Protein AF-F7X235-F1 (afdb_monomer)

Sequence (180 aa):
MDDERRERIDALLFRVHRTKLAFEARWQGRAEVLARRYQLHRFCAEYRKNHHRYQRIAAARKPARPVKDTDWREPMQHDELGLPLPNQYNAYLCMSECPELSGLVGYDLSTGRMMLKAPLPGDWRIDKPDFEMRAFCRDDLTALLVFVQAIGFPRMRRDTLFWAVRRAARFNELGPRHEG

Mean predicted aligned error: 11.2 Å

Nearest PDB structures (foldseek):
  7pds-assembly1_D  TM=8.631E-01  e=1.466E-06  Staphylococcus aureus
  7pds-assembly1_E  TM=8.589E-01  e=2.594E-06  Staphylococcus aureus
  7pds-assembly1_F  TM=8.595E-01  e=4.890E-06  Staphylococcus aureus
  7pds-assembly1_C  TM=8.651E-01  e=7.153E-06  Staphylococcus aureus
  7pds-assembly1_A  TM=8.672E-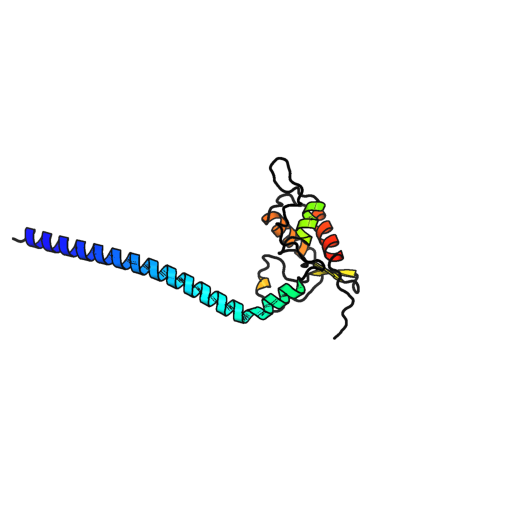01  e=1.852E-05  Staphylococcus aureus

Secondary structure (DSSP, 8-state):
-HHHHHHHHHHHHHHHHHHHHHHHHHHHHHHHHHHHHHHHHHHHHHHHHHHHHHHHHHHHT--SSPPPSS-TTTT--B-TTSPBP-SHHHHHHHHHH-TTTTTSEEEETTTTEEEE-SPPTT-GGGG-TT---EE--HHHHHHHHHHHHHTT-TT--HHHHHHHHHHHHHHSEE------

Solvent-accessible surface area (backbone atoms only — not comparable to full-atom values): 10077 Å² total; per-residue (Å²): 117,68,63,66,52,48,52,53,50,51,55,49,53,50,50,52,51,53,53,49,53,59,46,51,56,55,48,49,57,50,48,52,54,49,50,55,52,50,50,51,51,51,49,52,53,50,44,65,76,41,41,72,57,55,50,49,50,52,60,52,26,54,44,78,60,83,69,69,95,59,70,62,63,72,88,49,58,55,48,98,84,71,46,56,48,66,41,52,68,42,36,27,43,46,35,54,44,34,82,83,37,20,27,30,39,21,22,33,69,79,79,74,40,52,27,31,44,53,72,60,80,90,43,78,60,70,75,48,94,76,75,68,68,39,78,60,52,74,66,56,54,51,54,49,47,54,48,48,26,73,77,61,26,78,72,54,46,72,67,42,43,50,53,13,49,56,53,36,9,62,63,26,60,38,71,72,80,76,87,122

Foldseek 3Di:
DVVVVVVVVVVVVVVVVVVVVVVVVVVVVVVVVVVVVVVVVVVVVVCVVCVVLVVQQLVLQCAPDDQDPDDLCVPFDADPVRAGDLALVVLLSCQPRPSQRHSQWAQEPVVRFIKGRHDHPPPPCVPPSDDDIDGDDPVNLVSVVVVVCVVGNVPHDSVSNVSSRVVSNHSRYDYDPPPD

pLDDT: mean 85.46, std 13.02, range [36.81, 98.31]

Organism: Sinorhizobium meliloti (strain SM11) (NCBI:txid707241)

Structure (mmCIF, N/CA/C/O backbone):
data_AF-F7X235-F1
#
_entry.id   AF-F7X235-F1
#
loop_
_atom_site.group_PDB
_atom_site.id
_atom_site.type_symbol
_atom_site.label_atom_id
_atom_site.label_alt_id
_atom_site.label_comp_id
_atom_site.label_asym_id
_atom_site.label_entity_id
_atom_site.label_seq_id
_atom_site.pdbx_PDB_ins_code
_atom_site.Cartn_x
_atom_site.Cartn_y
_atom_site.Cartn_z
_atom_site.occupancy
_atom_site.B_iso_or_equiv
_atom_site.auth_seq_id
_atom_site.auth_comp_id
_atom_site.auth_asym_id
_atom_site.auth_atom_id
_atom_site.pdbx_PDB_model_num
ATOM 1 N N . MET A 1 1 ? 49.881 -11.314 -59.588 1.00 61.53 1 MET A N 1
ATOM 2 C CA . MET A 1 1 ? 48.546 -10.818 -59.999 1.00 61.53 1 MET A CA 1
ATOM 3 C C . MET A 1 1 ? 47.414 -11.409 -59.164 1.00 61.53 1 MET A C 1
ATOM 5 O O . MET A 1 1 ? 46.465 -10.682 -58.901 1.00 61.53 1 MET A O 1
ATOM 9 N N . ASP A 1 2 ? 47.492 -12.666 -58.713 1.00 82.00 2 ASP A N 1
ATOM 10 C CA . ASP A 1 2 ? 46.418 -13.255 -57.893 1.00 82.00 2 ASP A CA 1
ATOM 11 C C . ASP A 1 2 ? 46.345 -12.705 -56.458 1.00 82.00 2 ASP A C 1
ATOM 13 O O . ASP A 1 2 ? 45.243 -12.558 -55.929 1.00 82.00 2 ASP A O 1
ATOM 17 N N . ASP A 1 3 ? 47.474 -12.314 -55.860 1.00 89.88 3 ASP A N 1
ATOM 18 C CA . ASP A 1 3 ? 47.497 -11.793 -54.483 1.00 89.88 3 ASP A CA 1
ATOM 19 C C . ASP A 1 3 ? 46.891 -10.386 -54.369 1.00 89.88 3 ASP A C 1
ATOM 21 O O . ASP A 1 3 ? 45.999 -10.177 -53.553 1.00 89.88 3 ASP A O 1
ATOM 25 N N . GLU A 1 4 ? 47.230 -9.454 -55.269 1.00 91.88 4 GLU A N 1
ATOM 26 C CA . GLU A 1 4 ? 46.583 -8.127 -55.316 1.00 91.88 4 GLU A CA 1
ATOM 27 C C . GLU A 1 4 ? 45.065 -8.224 -55.532 1.00 91.88 4 GLU A C 1
ATOM 29 O O . GLU A 1 4 ? 44.289 -7.406 -55.031 1.00 91.88 4 GLU A O 1
ATOM 34 N N . ARG A 1 5 ? 44.615 -9.219 -56.306 1.00 91.94 5 ARG A N 1
ATOM 35 C CA . ARG A 1 5 ? 43.187 -9.449 -56.532 1.00 91.94 5 ARG A CA 1
ATOM 36 C C . ARG A 1 5 ? 42.506 -9.951 -55.260 1.00 91.94 5 ARG A C 1
ATOM 38 O O . ARG A 1 5 ? 41.406 -9.486 -54.965 1.00 91.94 5 ARG A O 1
ATOM 45 N N . ARG A 1 6 ? 43.142 -10.860 -54.514 1.00 92.62 6 ARG A N 1
ATOM 46 C CA . ARG A 1 6 ? 42.644 -11.343 -53.215 1.00 92.62 6 ARG A CA 1
ATOM 47 C C . ARG A 1 6 ? 42.585 -10.218 -52.189 1.00 92.62 6 ARG A C 1
ATOM 49 O O . ARG A 1 6 ? 41.522 -9.996 -51.624 1.00 92.62 6 ARG A O 1
ATOM 56 N N . GLU A 1 7 ? 43.644 -9.424 -52.059 1.00 93.19 7 GLU A N 1
ATOM 57 C CA . GLU A 1 7 ? 43.678 -8.276 -51.143 1.00 93.19 7 GLU A CA 1
ATOM 58 C C . GLU A 1 7 ? 42.575 -7.253 -51.443 1.00 93.19 7 GLU A C 1
ATOM 60 O O . GLU A 1 7 ? 41.910 -6.750 -50.535 1.00 93.19 7 GLU A O 1
ATOM 65 N N . ARG A 1 8 ? 42.314 -6.970 -52.727 1.00 93.62 8 ARG A N 1
ATOM 66 C CA . ARG A 1 8 ? 41.209 -6.085 -53.132 1.00 93.62 8 ARG A CA 1
ATOM 67 C C . ARG A 1 8 ? 39.842 -6.662 -52.776 1.00 93.62 8 ARG A C 1
ATOM 69 O O . ARG A 1 8 ? 38.963 -5.907 -52.358 1.00 93.62 8 ARG A O 1
ATOM 76 N N . ILE A 1 9 ? 39.650 -7.970 -52.948 1.00 92.88 9 ILE A N 1
ATOM 77 C CA . ILE A 1 9 ? 38.405 -8.657 -52.582 1.00 92.88 9 ILE A CA 1
ATOM 78 C C . ILE A 1 9 ? 38.211 -8.615 -51.064 1.00 92.88 9 ILE A C 1
ATOM 80 O O . ILE A 1 9 ? 37.138 -8.222 -50.608 1.00 92.88 9 ILE A O 1
ATOM 84 N N . ASP A 1 10 ? 39.245 -8.914 -50.283 1.00 93.81 10 ASP A N 1
ATOM 85 C CA . ASP A 1 10 ? 39.179 -8.903 -48.821 1.00 93.81 10 ASP A CA 1
ATOM 86 C C . ASP A 1 10 ? 38.917 -7.494 -48.275 1.00 93.81 10 ASP A C 1
ATOM 88 O O . ASP A 1 10 ? 38.065 -7.307 -47.403 1.00 93.81 10 ASP A O 1
ATOM 92 N N . ALA A 1 11 ? 39.551 -6.468 -48.851 1.00 94.44 11 ALA A N 1
ATOM 93 C CA . ALA A 1 11 ? 39.291 -5.074 -48.502 1.00 94.44 11 ALA A CA 1
ATOM 94 C C . ALA A 1 11 ? 37.840 -4.651 -48.811 1.00 94.44 11 ALA A C 1
ATOM 96 O O . ALA A 1 11 ? 37.218 -3.921 -48.029 1.00 94.44 11 ALA A O 1
ATOM 97 N N . LEU A 1 12 ? 37.277 -5.119 -49.931 1.00 94.56 12 LEU A N 1
ATOM 98 C CA . LEU A 1 12 ? 35.875 -4.888 -50.287 1.00 94.56 12 LEU A CA 1
ATOM 99 C C . LEU A 1 12 ? 34.926 -5.598 -49.319 1.00 94.56 12 LEU A C 1
ATOM 101 O O . LEU A 1 12 ? 33.995 -4.965 -48.817 1.00 94.56 12 LEU A O 1
ATOM 105 N N . LEU A 1 13 ? 35.176 -6.872 -49.013 1.00 93.44 13 LEU A N 1
ATOM 106 C CA . LEU A 1 13 ? 34.375 -7.646 -48.063 1.00 93.44 13 LEU A CA 1
ATOM 107 C C . LEU A 1 13 ? 34.413 -7.024 -46.666 1.00 93.44 13 LEU A C 1
ATOM 109 O O . LEU A 1 13 ? 33.367 -6.867 -46.035 1.00 93.44 13 LEU A O 1
ATOM 113 N N . PHE A 1 14 ? 35.585 -6.578 -46.212 1.00 95.00 14 PHE A N 1
ATOM 114 C CA . PHE A 1 14 ? 35.735 -5.879 -44.940 1.00 95.00 14 PHE A CA 1
ATOM 115 C C . PHE A 1 14 ? 34.951 -4.561 -44.913 1.00 95.00 14 PHE A C 1
ATOM 117 O O . PHE A 1 14 ? 34.245 -4.269 -43.943 1.00 95.00 14 PHE A O 1
ATOM 124 N N . ARG A 1 15 ? 35.006 -3.771 -45.996 1.00 94.38 15 ARG A N 1
ATOM 125 C CA . ARG A 1 15 ? 34.224 -2.532 -46.116 1.00 94.38 15 ARG A CA 1
ATOM 126 C C . ARG A 1 15 ? 32.722 -2.818 -46.069 1.00 94.38 15 ARG A C 1
ATOM 128 O O . ARG A 1 15 ? 32.020 -2.163 -45.302 1.00 94.38 15 ARG A O 1
ATOM 135 N N . VAL A 1 16 ? 32.241 -3.806 -46.827 1.00 93.75 16 VAL A N 1
ATOM 136 C CA . VAL A 1 16 ? 30.828 -4.224 -46.827 1.00 93.75 16 VAL A CA 1
ATOM 137 C C . VAL A 1 16 ? 30.397 -4.678 -45.433 1.00 93.75 16 VAL A C 1
ATOM 139 O O . VAL A 1 16 ? 29.354 -4.243 -44.943 1.00 93.75 16 VAL A O 1
ATOM 142 N N . HIS A 1 17 ? 31.214 -5.491 -44.762 1.00 91.44 17 HIS A N 1
ATOM 143 C CA . HIS A 1 17 ? 30.939 -5.961 -43.408 1.00 91.44 17 HIS A CA 1
ATOM 144 C C . HIS A 1 17 ? 30.824 -4.797 -42.415 1.00 91.44 17 HIS A C 1
ATOM 146 O O . HIS A 1 17 ? 29.845 -4.704 -41.673 1.00 91.44 17 HIS A O 1
ATOM 152 N N . ARG A 1 18 ? 31.756 -3.837 -42.462 1.00 94.75 18 ARG A N 1
ATOM 153 C CA . ARG A 1 18 ? 31.715 -2.636 -41.617 1.00 94.75 18 ARG A CA 1
ATOM 154 C C . ARG A 1 18 ? 30.468 -1.786 -41.878 1.00 94.75 18 ARG A C 1
ATOM 156 O O . ARG A 1 18 ? 29.852 -1.294 -40.932 1.00 94.75 18 ARG A O 1
ATOM 163 N N . THR A 1 19 ? 30.071 -1.613 -43.140 1.00 91.94 19 THR A N 1
ATOM 164 C CA . THR A 1 19 ? 28.851 -0.870 -43.494 1.00 91.94 19 THR A CA 1
ATOM 165 C C . THR A 1 19 ? 27.592 -1.587 -43.010 1.00 91.94 19 THR A C 1
ATOM 167 O O . THR A 1 19 ? 26.685 -0.928 -42.497 1.00 91.94 19 THR A O 1
ATOM 170 N N . LYS A 1 20 ? 27.552 -2.922 -43.108 1.00 92.62 20 LYS A N 1
ATOM 171 C CA . LYS A 1 20 ? 26.461 -3.746 -42.576 1.00 92.62 20 LYS A CA 1
ATOM 172 C C . LYS A 1 20 ? 26.323 -3.574 -41.061 1.00 92.62 20 LYS A C 1
ATOM 174 O O . LYS A 1 20 ? 25.238 -3.226 -40.607 1.00 92.62 20 LYS A O 1
ATOM 179 N N . LEU A 1 21 ? 27.411 -3.708 -40.299 1.00 91.50 21 LEU A N 1
ATOM 180 C CA . LEU A 1 21 ? 27.386 -3.528 -38.840 1.00 91.50 21 LEU A CA 1
ATOM 181 C C . LEU A 1 21 ? 26.894 -2.128 -38.437 1.00 91.50 21 LEU A C 1
ATOM 183 O O . LEU A 1 21 ? 26.054 -1.983 -37.551 1.00 91.50 21 LEU A O 1
ATOM 187 N N . ALA A 1 22 ? 27.359 -1.083 -39.129 1.00 89.62 22 ALA A N 1
ATOM 188 C CA . ALA A 1 22 ? 26.912 0.287 -38.876 1.00 89.62 22 ALA A CA 1
ATOM 189 C C . ALA A 1 22 ? 25.431 0.520 -39.236 1.00 89.62 22 ALA A C 1
ATOM 191 O O . ALA A 1 22 ? 24.773 1.402 -38.676 1.00 89.62 22 ALA A O 1
ATOM 192 N N . PHE A 1 23 ? 24.887 -0.222 -40.202 1.00 89.50 23 PHE A N 1
ATOM 193 C CA . PHE A 1 23 ? 23.459 -0.208 -40.505 1.00 89.50 23 PHE A CA 1
ATOM 194 C C . PHE A 1 23 ? 22.651 -0.937 -39.425 1.00 89.50 23 PHE A C 1
ATOM 196 O O . PHE A 1 23 ? 21.687 -0.366 -38.920 1.00 89.50 23 PHE A O 1
ATOM 203 N N . GLU A 1 24 ? 23.071 -2.140 -39.029 1.00 85.31 24 GLU A N 1
ATOM 204 C CA . GLU A 1 24 ? 22.401 -2.948 -38.004 1.00 85.31 24 GLU A CA 1
ATOM 205 C C . GLU A 1 24 ? 22.328 -2.216 -36.659 1.00 85.31 24 GLU A C 1
ATOM 207 O O . GLU A 1 24 ? 21.248 -2.133 -36.080 1.00 85.31 24 GLU A O 1
ATOM 212 N N . ALA A 1 25 ? 23.415 -1.574 -36.221 1.00 86.44 25 ALA A N 1
ATOM 213 C CA . ALA A 1 25 ? 23.424 -0.772 -34.996 1.00 86.44 25 ALA A CA 1
ATOM 214 C C . ALA A 1 25 ? 22.431 0.409 -35.050 1.00 86.44 25 ALA A C 1
ATOM 216 O O . ALA A 1 25 ? 21.681 0.655 -34.103 1.00 86.44 25 ALA A O 1
ATOM 217 N N . ARG A 1 26 ? 22.365 1.129 -36.182 1.00 86.06 26 ARG A N 1
ATOM 218 C CA . ARG A 1 26 ? 21.390 2.222 -36.373 1.00 86.06 26 ARG A CA 1
ATOM 219 C C . ARG A 1 26 ? 19.952 1.710 -36.410 1.00 86.06 26 ARG A C 1
ATOM 221 O O . ARG A 1 26 ? 19.050 2.383 -35.912 1.00 86.06 26 ARG A O 1
ATOM 228 N N . TRP A 1 27 ? 19.732 0.549 -37.022 1.00 82.25 27 TRP A N 1
ATOM 229 C CA . TRP A 1 27 ? 18.424 -0.090 -37.085 1.00 82.25 27 TRP A CA 1
ATOM 230 C C . TRP A 1 27 ? 17.956 -0.556 -35.704 1.00 82.25 27 TRP A C 1
ATOM 232 O O . TRP A 1 27 ? 16.833 -0.241 -35.323 1.00 82.25 27 TRP A O 1
ATOM 242 N N . GLN A 1 28 ? 18.819 -1.217 -34.927 1.00 79.19 28 GLN A N 1
ATOM 243 C CA . GLN A 1 28 ? 18.520 -1.648 -33.558 1.00 79.19 28 GLN A CA 1
ATOM 244 C C . GLN A 1 28 ? 18.155 -0.463 -32.656 1.00 79.19 28 GLN A C 1
ATOM 246 O O . GLN A 1 28 ? 17.098 -0.490 -32.031 1.00 79.19 28 GLN A O 1
ATOM 251 N N . GLY A 1 29 ? 18.927 0.630 -32.688 1.00 78.94 29 GLY A N 1
ATOM 252 C CA . GLY A 1 29 ? 18.588 1.836 -31.921 1.00 78.94 29 GLY A CA 1
ATOM 253 C C . GLY A 1 29 ? 17.228 2.439 -32.308 1.00 78.94 29 GLY A C 1
ATOM 254 O O . GLY A 1 29 ? 16.465 2.884 -31.451 1.00 78.94 29 GLY A O 1
ATOM 255 N N . ARG A 1 30 ? 16.856 2.407 -33.597 1.00 74.62 30 ARG A N 1
ATOM 256 C CA . ARG A 1 30 ? 15.509 2.816 -34.041 1.00 74.62 30 ARG A CA 1
ATOM 257 C C . ARG A 1 30 ? 14.426 1.841 -33.589 1.00 74.62 30 ARG A C 1
ATOM 259 O O . ARG A 1 30 ? 13.349 2.288 -33.200 1.00 74.62 30 ARG A O 1
ATOM 266 N N . ALA A 1 31 ? 14.692 0.539 -33.641 1.00 70.38 31 ALA A N 1
ATOM 267 C CA . ALA A 1 31 ? 13.761 -0.493 -33.207 1.00 70.38 31 ALA A CA 1
ATOM 268 C C . ALA A 1 31 ? 13.446 -0.372 -31.709 1.00 70.38 31 ALA A C 1
ATOM 270 O O . ALA A 1 31 ? 12.281 -0.464 -31.338 1.00 70.38 31 ALA A O 1
ATOM 271 N N . GLU A 1 32 ? 14.433 -0.070 -30.863 1.00 74.25 32 GLU A N 1
ATOM 272 C CA . GLU A 1 32 ? 14.232 0.185 -29.429 1.00 74.25 32 GLU A CA 1
ATOM 273 C C . GLU A 1 32 ? 13.356 1.417 -29.171 1.00 74.25 32 GLU A C 1
ATOM 275 O O . GLU A 1 32 ? 12.403 1.361 -28.389 1.00 74.25 32 GLU A O 1
ATOM 280 N N . VAL A 1 33 ? 13.625 2.524 -29.872 1.00 76.75 33 VAL A N 1
ATOM 281 C CA . VAL A 1 33 ? 12.808 3.746 -29.779 1.00 76.75 33 VAL A CA 1
ATOM 282 C C . VAL A 1 33 ? 11.368 3.473 -30.213 1.00 76.75 33 VAL A C 1
ATOM 284 O O . VAL A 1 33 ? 10.422 3.896 -29.541 1.00 76.75 33 VAL A O 1
ATOM 287 N N . LEU A 1 34 ? 11.184 2.744 -31.318 1.00 71.94 34 LEU A N 1
ATOM 288 C CA . LEU A 1 34 ? 9.862 2.363 -31.808 1.00 71.94 34 LEU A CA 1
ATOM 289 C C . LEU A 1 34 ? 9.156 1.412 -30.843 1.00 71.94 34 LEU A C 1
ATOM 291 O O . LEU A 1 34 ? 7.988 1.645 -30.546 1.00 71.94 34 LEU A O 1
ATOM 295 N N . ALA A 1 35 ? 9.847 0.411 -30.295 1.00 71.31 35 ALA A N 1
ATOM 296 C CA . ALA A 1 35 ? 9.301 -0.510 -29.304 1.00 71.31 35 ALA A CA 1
ATOM 297 C C . ALA A 1 35 ? 8.827 0.238 -28.051 1.00 71.31 35 ALA A C 1
ATOM 299 O O . ALA A 1 35 ? 7.695 0.038 -27.609 1.00 71.31 35 ALA A O 1
ATOM 300 N N . ARG A 1 36 ? 9.630 1.177 -27.534 1.00 69.94 36 ARG A N 1
ATOM 301 C CA . ARG A 1 36 ? 9.260 2.023 -26.389 1.00 69.94 36 ARG A CA 1
ATOM 302 C C . ARG A 1 36 ? 8.051 2.908 -26.696 1.00 69.94 36 ARG A C 1
ATOM 304 O O . ARG A 1 36 ? 7.143 3.028 -25.875 1.00 69.94 36 ARG A O 1
ATOM 311 N N . ARG A 1 37 ? 7.989 3.496 -27.896 1.00 72.94 37 ARG A N 1
ATOM 312 C CA . ARG A 1 37 ? 6.838 4.301 -28.339 1.00 72.94 37 ARG A CA 1
ATOM 313 C C . ARG A 1 37 ? 5.573 3.453 -28.495 1.00 72.94 37 ARG A C 1
ATOM 315 O O . ARG A 1 37 ? 4.493 3.901 -28.119 1.00 72.94 37 ARG A O 1
ATOM 322 N N . TYR A 1 38 ? 5.706 2.229 -29.004 1.00 74.75 38 TYR A N 1
ATOM 323 C CA . TYR A 1 38 ? 4.600 1.284 -29.155 1.00 74.75 38 TYR A CA 1
ATOM 324 C C . TYR A 1 38 ? 4.082 0.789 -27.800 1.00 74.75 38 TYR A C 1
ATOM 326 O O . TYR A 1 38 ? 2.872 0.695 -27.607 1.00 74.75 38 TYR A O 1
ATOM 334 N N . GLN A 1 39 ? 4.978 0.542 -26.837 1.00 70.31 39 GLN A N 1
ATOM 335 C CA . GLN A 1 39 ? 4.615 0.247 -25.448 1.00 70.31 39 GLN A CA 1
ATOM 336 C C . GLN A 1 39 ? 3.807 1.392 -24.835 1.00 70.31 39 GLN A C 1
ATOM 338 O O . GLN A 1 39 ? 2.743 1.148 -24.271 1.00 70.31 39 GLN A O 1
ATOM 343 N N . LEU A 1 40 ? 4.255 2.640 -25.010 1.00 65.69 40 LEU A N 1
ATOM 344 C CA . LEU A 1 40 ? 3.547 3.812 -24.492 1.00 65.69 40 LEU A CA 1
ATOM 345 C C . LEU A 1 40 ? 2.169 3.976 -25.147 1.00 65.69 40 LEU A C 1
ATOM 347 O O . LEU A 1 40 ? 1.184 4.226 -24.461 1.00 65.69 40 LEU A O 1
ATOM 351 N N . HIS A 1 41 ? 2.074 3.769 -26.464 1.00 71.94 41 HIS A N 1
ATOM 352 C CA . HIS A 1 41 ? 0.800 3.796 -27.182 1.00 71.94 41 HIS A CA 1
ATOM 353 C C . HIS A 1 41 ? -0.164 2.710 -26.684 1.00 71.94 41 HIS A C 1
ATOM 355 O O . HIS A 1 41 ? -1.338 2.992 -26.443 1.00 71.94 41 HIS A O 1
ATOM 361 N N . ARG A 1 42 ? 0.328 1.479 -26.488 1.00 69.94 42 ARG A N 1
ATOM 362 C CA . ARG A 1 42 ? -0.458 0.366 -25.941 1.00 69.94 42 ARG A CA 1
ATOM 363 C C . ARG A 1 42 ? -0.941 0.678 -24.525 1.00 69.94 42 ARG A C 1
ATOM 365 O O . ARG A 1 42 ? -2.128 0.519 -24.259 1.00 69.94 42 ARG A O 1
ATOM 372 N N . PHE A 1 43 ? -0.063 1.207 -23.674 1.00 67.62 43 PHE A N 1
ATOM 373 C CA . PHE A 1 43 ? -0.412 1.656 -22.328 1.00 67.62 43 PHE A CA 1
ATOM 374 C C . PHE A 1 43 ? -1.472 2.764 -22.352 1.00 67.62 43 PHE A C 1
ATOM 376 O O . PHE A 1 43 ? -2.464 2.674 -21.641 1.00 67.62 43 PHE A O 1
ATOM 383 N N . CYS A 1 44 ? -1.334 3.782 -23.209 1.00 68.19 44 CYS A N 1
ATOM 384 C CA . CYS A 1 44 ? -2.338 4.840 -23.341 1.00 68.19 44 CYS A CA 1
ATOM 385 C C . CYS A 1 44 ? -3.687 4.311 -23.844 1.00 68.19 44 CYS A C 1
ATOM 387 O O . CYS A 1 44 ? -4.730 4.764 -23.375 1.00 68.19 44 CYS A O 1
ATOM 389 N N . ALA A 1 45 ? -3.691 3.373 -24.795 1.00 73.88 45 ALA A N 1
ATOM 390 C CA . ALA A 1 45 ? -4.916 2.753 -25.293 1.00 73.88 45 ALA A CA 1
ATOM 391 C C . ALA A 1 45 ? -5.617 1.941 -24.193 1.00 73.88 45 ALA A C 1
ATOM 393 O O . ALA A 1 45 ? -6.828 2.060 -24.007 1.00 73.88 45 ALA A O 1
ATOM 394 N N . GLU A 1 46 ? -4.850 1.173 -23.423 1.00 72.31 46 GLU A N 1
ATOM 395 C CA . GLU A 1 46 ? -5.343 0.411 -22.279 1.00 72.31 46 GLU A CA 1
ATOM 396 C C . GLU A 1 46 ? -5.844 1.325 -21.155 1.00 72.31 46 GLU A C 1
ATOM 398 O O . GLU A 1 46 ? -6.945 1.125 -20.642 1.00 72.31 46 GLU A O 1
ATOM 403 N N . TYR A 1 47 ? -5.110 2.396 -20.849 1.00 70.56 47 TYR A N 1
ATOM 404 C CA . TYR A 1 47 ? -5.527 3.411 -19.889 1.00 70.56 47 TYR A CA 1
ATOM 405 C C . TYR A 1 47 ? -6.826 4.086 -20.319 1.00 70.56 47 TYR A C 1
ATOM 407 O O . TYR A 1 47 ? -7.728 4.205 -19.506 1.00 70.56 47 TYR A O 1
ATOM 415 N N . ARG A 1 48 ? -6.984 4.479 -21.591 1.00 73.50 48 ARG A N 1
ATOM 416 C CA . ARG A 1 48 ? -8.248 5.052 -22.092 1.00 73.50 48 ARG A CA 1
ATOM 417 C C . ARG A 1 48 ? -9.407 4.067 -21.970 1.00 73.50 48 ARG A C 1
ATOM 419 O O . ARG A 1 48 ? -10.486 4.463 -21.544 1.00 73.50 48 ARG A O 1
ATOM 426 N N . LYS A 1 49 ? -9.177 2.790 -22.291 1.00 74.50 49 LYS A N 1
ATOM 427 C CA . LYS A 1 49 ? -10.186 1.729 -22.157 1.00 74.50 49 LYS A CA 1
ATOM 428 C C . LYS A 1 49 ? -10.610 1.526 -20.698 1.00 74.50 49 LYS A C 1
ATOM 430 O O . LYS A 1 49 ? -11.786 1.312 -20.425 1.00 74.50 49 LYS A O 1
ATOM 435 N N . ASN A 1 50 ? -9.662 1.637 -19.770 1.00 72.19 50 ASN A N 1
ATOM 436 C CA . ASN A 1 50 ? -9.854 1.368 -18.345 1.00 72.19 50 ASN A CA 1
ATOM 437 C C . ASN A 1 50 ? -9.937 2.646 -17.486 1.00 72.19 50 ASN A C 1
ATOM 439 O O . ASN A 1 50 ? -9.958 2.573 -16.261 1.00 72.19 50 ASN A O 1
ATOM 443 N N . HIS A 1 51 ? -10.008 3.830 -18.091 1.00 72.50 51 HIS A N 1
ATOM 444 C CA . HIS A 1 51 ? -9.879 5.109 -17.388 1.00 72.50 51 HIS A CA 1
ATOM 445 C C . HIS A 1 51 ? -10.967 5.283 -16.320 1.00 72.50 51 HIS A C 1
ATOM 447 O O . HIS A 1 51 ? -10.672 5.594 -15.166 1.00 72.50 51 HIS A O 1
ATOM 453 N N . HIS A 1 52 ? -12.223 4.992 -16.672 1.00 68.56 52 HIS A N 1
ATOM 454 C CA . HIS A 1 52 ? -13.346 5.065 -15.733 1.00 68.56 52 HIS A CA 1
ATOM 455 C C . HIS A 1 52 ? -13.188 4.097 -14.555 1.00 68.56 52 HIS A C 1
ATOM 457 O O . HIS A 1 52 ? -13.656 4.369 -13.451 1.00 68.56 52 HIS A O 1
ATOM 463 N N . ARG A 1 53 ? -12.484 2.980 -14.760 1.00 69.06 53 ARG A N 1
ATOM 464 C CA . ARG A 1 53 ? -12.188 2.006 -13.710 1.00 69.06 53 ARG A CA 1
ATOM 465 C C . ARG A 1 53 ? -11.178 2.560 -12.710 1.00 69.06 53 ARG A C 1
ATOM 467 O O . ARG A 1 53 ? -11.427 2.495 -11.508 1.00 69.06 53 ARG A O 1
ATOM 474 N N . TYR A 1 54 ? -10.087 3.155 -13.192 1.00 68.00 54 TYR A N 1
ATOM 475 C CA . TYR A 1 54 ? -9.118 3.823 -12.319 1.00 68.00 54 TYR A CA 1
ATOM 476 C C . TYR A 1 54 ? -9.770 4.970 -11.541 1.00 68.00 54 TYR A C 1
ATOM 478 O O . TYR A 1 54 ? -9.543 5.093 -10.340 1.00 68.00 54 TYR A O 1
ATOM 486 N N . GLN A 1 55 ? -10.656 5.736 -12.185 1.00 70.69 55 GLN A N 1
ATOM 487 C CA . GLN A 1 55 ? -11.432 6.781 -11.516 1.00 70.69 55 GLN A CA 1
ATOM 488 C C . GLN A 1 55 ? -12.355 6.233 -10.422 1.00 70.69 55 GLN A C 1
ATOM 490 O O . GLN A 1 55 ? -12.397 6.806 -9.338 1.00 70.69 55 GLN A O 1
ATOM 495 N N . ARG A 1 56 ? -13.060 5.116 -10.655 1.00 69.88 56 ARG A N 1
ATOM 496 C CA . ARG A 1 56 ? -13.907 4.476 -9.630 1.00 69.88 56 ARG A CA 1
ATOM 497 C C . ARG A 1 56 ? -13.099 4.013 -8.423 1.00 69.88 56 ARG A C 1
ATOM 499 O O . ARG A 1 56 ? -13.516 4.254 -7.294 1.00 69.88 56 ARG A O 1
ATOM 506 N N . ILE A 1 57 ? -11.945 3.384 -8.648 1.00 69.19 57 ILE A N 1
ATOM 507 C CA . ILE A 1 57 ? -11.056 2.951 -7.561 1.00 69.19 57 ILE A CA 1
ATOM 508 C C . ILE A 1 57 ? -10.532 4.171 -6.798 1.00 69.19 57 ILE A C 1
ATOM 510 O O . ILE A 1 57 ? -10.593 4.193 -5.572 1.00 69.19 57 ILE A O 1
ATOM 514 N N . ALA A 1 58 ? -10.077 5.211 -7.500 1.00 70.19 58 ALA A N 1
ATOM 515 C CA . ALA A 1 58 ? -9.611 6.446 -6.875 1.00 70.19 58 ALA A CA 1
ATOM 516 C C . ALA A 1 58 ? -10.721 7.138 -6.061 1.00 70.19 58 ALA A C 1
ATOM 518 O O . ALA A 1 58 ? -10.483 7.569 -4.935 1.00 70.19 58 ALA A O 1
ATOM 519 N N . ALA A 1 59 ? -11.949 7.180 -6.585 1.00 69.38 59 ALA A N 1
ATOM 520 C CA . ALA A 1 59 ? -13.111 7.724 -5.891 1.00 69.38 59 ALA A CA 1
ATOM 521 C C . ALA A 1 59 ? -13.475 6.906 -4.642 1.00 69.38 59 ALA A C 1
ATOM 523 O O . ALA A 1 59 ? -13.700 7.483 -3.581 1.00 69.38 59 ALA A O 1
ATOM 524 N N . ALA A 1 60 ? -13.468 5.571 -4.731 1.00 71.00 60 ALA A N 1
ATOM 525 C CA . ALA A 1 60 ? -13.720 4.696 -3.586 1.00 71.00 60 ALA A CA 1
ATOM 526 C C . ALA A 1 60 ? -12.658 4.873 -2.491 1.00 71.00 60 ALA A C 1
ATOM 528 O O . ALA A 1 60 ? -12.971 4.866 -1.301 1.00 71.00 60 ALA A O 1
ATOM 529 N N . ARG A 1 61 ? -11.402 5.081 -2.889 1.00 72.56 61 ARG A N 1
ATOM 530 C CA . ARG A 1 61 ? -10.267 5.296 -1.986 1.00 72.56 61 ARG A CA 1
ATOM 531 C C . ARG A 1 61 ? -10.163 6.711 -1.447 1.00 72.56 61 ARG A C 1
ATOM 533 O O . ARG A 1 61 ? -9.273 6.947 -0.641 1.00 72.56 61 ARG A O 1
ATOM 540 N N . LYS A 1 62 ? -11.031 7.640 -1.855 1.00 75.75 62 LYS A N 1
ATOM 541 C CA . LYS A 1 62 ? -10.928 9.031 -1.420 1.00 75.75 62 LYS A CA 1
ATOM 542 C C .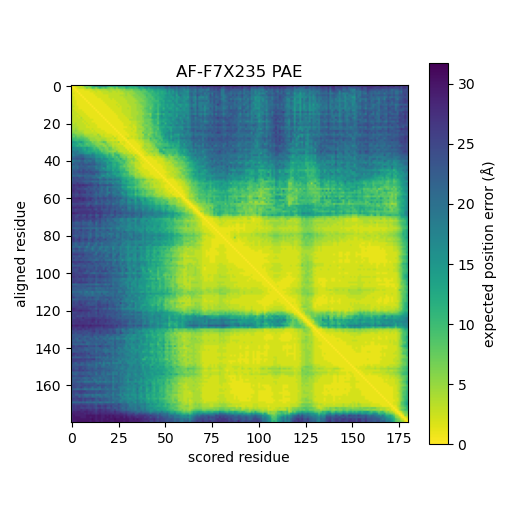 LYS A 1 62 ? -10.971 9.082 0.117 1.00 75.75 62 LYS A C 1
ATOM 544 O O . LYS A 1 62 ? -11.970 8.645 0.703 1.00 75.75 62 LYS A O 1
ATOM 549 N N . PRO A 1 63 ? -9.888 9.526 0.773 1.00 75.25 63 PRO A N 1
ATOM 550 C CA . PRO A 1 63 ? -9.872 9.648 2.221 1.00 75.25 63 PRO A CA 1
ATOM 551 C C . PRO A 1 63 ? -10.833 10.749 2.664 1.00 75.25 63 PRO A C 1
ATOM 553 O O . PRO A 1 63 ? -11.120 11.682 1.910 1.00 75.25 63 PRO A O 1
ATOM 556 N N . ALA A 1 64 ? -11.331 10.648 3.899 1.00 75.31 64 ALA A N 1
ATOM 557 C CA . ALA A 1 64 ? -12.224 11.665 4.461 1.00 75.31 64 ALA A CA 1
ATOM 558 C C . ALA A 1 64 ? -11.545 13.044 4.572 1.00 75.31 64 ALA A C 1
ATOM 560 O O . ALA A 1 64 ? -12.206 14.077 4.502 1.00 75.31 64 ALA A O 1
ATOM 561 N N . ARG A 1 65 ? -10.214 13.065 4.719 1.00 74.06 65 ARG A N 1
ATOM 562 C CA . ARG A 1 65 ? -9.390 14.276 4.677 1.00 74.06 65 ARG A CA 1
ATOM 563 C C . ARG A 1 65 ? -8.530 14.272 3.419 1.00 74.06 65 ARG A C 1
ATOM 565 O O . ARG A 1 65 ? -8.025 13.210 3.069 1.00 74.06 65 ARG A O 1
ATOM 572 N N . PRO A 1 66 ? -8.338 15.422 2.753 1.00 70.88 66 PRO A N 1
ATOM 573 C CA . PRO A 1 66 ? -7.413 15.504 1.631 1.00 70.88 66 PRO A CA 1
ATOM 574 C C . PRO A 1 66 ? -6.000 15.130 2.094 1.00 70.88 66 PRO A C 1
ATOM 576 O O . PRO A 1 66 ? -5.546 15.611 3.134 1.00 70.88 66 PRO A O 1
ATOM 579 N N . VAL A 1 67 ? -5.329 14.271 1.323 1.00 70.12 67 VAL A N 1
ATOM 580 C CA . VAL A 1 67 ? -3.905 13.966 1.517 1.00 70.12 67 VAL A CA 1
ATOM 581 C C . VAL A 1 67 ? -3.124 15.253 1.260 1.00 70.12 67 VAL A C 1
ATOM 583 O O . VAL A 1 67 ? -3.409 15.960 0.290 1.00 70.12 67 VAL A O 1
ATOM 586 N N . LYS A 1 68 ? -2.193 15.595 2.151 1.00 74.19 68 LYS A N 1
ATOM 587 C CA . LYS A 1 68 ? -1.331 16.768 1.965 1.00 74.19 68 LYS A CA 1
ATOM 588 C C . LYS A 1 68 ? -0.386 16.537 0.784 1.00 74.19 68 LYS A C 1
ATOM 590 O O . LYS A 1 68 ? 0.058 15.419 0.567 1.00 74.19 68 LYS A O 1
ATOM 595 N N . ASP A 1 69 ? -0.044 17.605 0.069 1.00 73.81 69 ASP A N 1
ATOM 596 C CA . ASP A 1 69 ? 0.863 17.556 -1.095 1.00 73.81 69 ASP A CA 1
ATOM 597 C C . ASP A 1 69 ? 2.356 17.458 -0.700 1.00 73.81 69 ASP A C 1
ATOM 599 O O . ASP A 1 69 ? 3.251 17.485 -1.539 1.00 73.81 69 ASP A O 1
ATOM 603 N N . THR A 1 70 ? 2.640 17.380 0.601 1.00 80.88 70 THR A N 1
ATOM 604 C CA . THR A 1 70 ? 3.981 17.208 1.174 1.00 80.88 70 THR A CA 1
ATOM 605 C C . THR A 1 70 ? 4.346 15.728 1.262 1.00 80.88 70 THR A C 1
ATOM 607 O O . THR A 1 70 ? 3.458 14.877 1.334 1.00 80.88 70 THR A O 1
ATOM 610 N N . ASP A 1 71 ? 5.641 15.402 1.322 1.00 87.12 71 ASP A N 1
ATOM 611 C CA . ASP A 1 71 ? 6.072 14.020 1.556 1.00 87.12 71 ASP A CA 1
ATOM 612 C C . ASP A 1 71 ? 5.465 13.504 2.871 1.00 87.12 71 ASP A C 1
ATOM 614 O O . ASP A 1 71 ? 5.740 14.007 3.960 1.00 87.12 71 ASP A O 1
ATOM 618 N N . TRP A 1 72 ? 4.612 12.485 2.774 1.00 88.44 72 TRP A N 1
ATOM 619 C CA . TRP A 1 72 ? 3.906 11.893 3.910 1.00 88.44 72 TRP A CA 1
ATOM 620 C C . TRP A 1 72 ? 4.854 11.271 4.949 1.00 88.44 72 TRP A C 1
ATOM 622 O O . TRP A 1 72 ? 4.431 10.969 6.069 1.00 88.44 72 TRP A O 1
ATOM 632 N N . ARG A 1 73 ? 6.128 11.072 4.589 1.00 91.69 73 ARG A N 1
ATOM 633 C CA . ARG A 1 73 ? 7.186 10.574 5.474 1.00 91.69 73 ARG A CA 1
ATOM 634 C C . ARG A 1 73 ? 7.832 11.661 6.325 1.00 91.69 73 ARG A C 1
ATOM 636 O O . ARG A 1 73 ? 8.380 11.341 7.374 1.00 91.69 73 ARG A O 1
ATOM 643 N N . GLU A 1 74 ? 7.743 12.925 5.922 1.00 92.44 7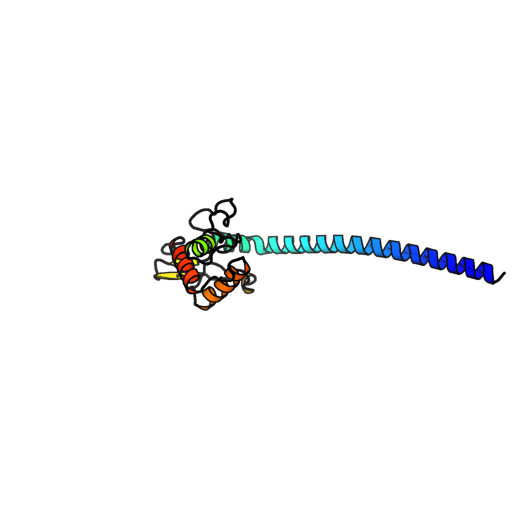4 GLU A N 1
ATOM 644 C CA . GLU A 1 74 ? 8.339 14.059 6.638 1.00 92.44 74 GLU A CA 1
ATOM 645 C C . GLU A 1 74 ? 7.975 14.106 8.140 1.00 92.44 74 GLU A C 1
ATOM 647 O O . GLU A 1 74 ? 8.881 14.241 8.962 1.00 92.44 74 GLU A O 1
ATOM 652 N N . PRO A 1 75 ? 6.705 13.917 8.564 1.00 94.19 75 PRO A N 1
ATOM 653 C CA . PRO A 1 75 ? 6.344 13.962 9.982 1.00 94.19 75 PRO A CA 1
ATOM 654 C C . PRO A 1 75 ? 6.683 12.684 10.770 1.00 94.19 75 PRO A C 1
ATOM 656 O O . PRO A 1 75 ? 6.273 12.571 11.931 1.00 94.19 75 PRO A O 1
ATOM 659 N N . MET A 1 76 ? 7.350 11.693 10.167 1.00 96.00 76 MET A N 1
ATOM 660 C CA . MET A 1 76 ? 7.652 10.426 10.833 1.00 96.00 76 MET A CA 1
ATOM 661 C C . MET A 1 76 ? 8.766 10.547 11.864 1.00 96.00 76 MET A C 1
ATOM 663 O O . MET A 1 76 ? 9.719 11.311 11.735 1.00 96.00 76 MET A O 1
ATOM 667 N N . GLN A 1 77 ? 8.667 9.705 12.886 1.00 96.81 77 GLN A N 1
ATOM 668 C CA . GLN A 1 77 ? 9.731 9.524 13.860 1.00 96.81 77 GLN A CA 1
ATOM 669 C C . GLN A 1 77 ? 10.788 8.574 13.298 1.00 96.81 77 GLN A C 1
ATOM 671 O O . GLN A 1 77 ? 10.460 7.462 12.876 1.00 96.81 77 GLN A O 1
ATOM 676 N N . HIS A 1 78 ? 12.045 8.992 13.337 1.00 96.25 78 HIS A N 1
ATOM 677 C CA . HIS A 1 78 ? 13.174 8.221 12.830 1.00 96.25 78 HIS A CA 1
ATOM 678 C C . HIS A 1 78 ? 14.111 7.820 13.975 1.00 96.25 78 HIS A C 1
ATOM 680 O O . HIS A 1 78 ? 14.100 8.444 15.038 1.00 96.25 78 HIS A O 1
ATOM 686 N N . ASP A 1 79 ? 14.872 6.748 13.778 1.00 95.38 79 ASP A N 1
ATOM 687 C CA . ASP A 1 79 ? 15.976 6.377 14.658 1.00 95.38 79 ASP A CA 1
ATOM 688 C C . ASP A 1 79 ? 17.245 7.193 14.350 1.00 95.38 79 ASP A C 1
ATOM 690 O O . ASP A 1 79 ? 17.262 8.059 13.474 1.00 95.38 79 ASP A O 1
ATOM 694 N N . GLU A 1 80 ? 18.325 6.912 15.080 1.00 95.94 80 GLU A N 1
ATOM 695 C CA . GLU A 1 80 ? 19.630 7.566 14.905 1.00 95.94 80 GLU A CA 1
ATOM 696 C C . GLU A 1 80 ? 20.243 7.344 13.511 1.00 95.94 80 GLU A C 1
ATOM 698 O O . GLU A 1 80 ? 21.093 8.119 13.079 1.00 95.94 80 GLU A O 1
ATOM 703 N N . LEU A 1 81 ? 19.807 6.304 12.793 1.00 94.06 81 LEU A N 1
ATOM 704 C CA . LEU A 1 81 ? 20.255 5.972 11.439 1.00 94.06 81 LEU A CA 1
ATOM 705 C C . LEU A 1 81 ? 19.346 6.581 10.359 1.00 94.06 81 LEU A C 1
ATOM 707 O O . LEU A 1 81 ? 19.549 6.325 9.172 1.00 94.06 81 LEU A O 1
ATOM 711 N N . GLY A 1 82 ? 18.341 7.369 10.752 1.00 91.75 82 GLY A N 1
ATOM 712 C CA . GLY A 1 82 ? 17.376 7.971 9.836 1.00 91.75 82 GLY A CA 1
ATOM 713 C C . GLY A 1 82 ? 16.341 6.984 9.289 1.00 91.75 82 GLY A C 1
ATOM 714 O O . GLY A 1 82 ? 15.679 7.293 8.300 1.00 91.75 82 GLY A O 1
ATOM 715 N N . LEU A 1 83 ? 16.176 5.803 9.896 1.00 91.44 83 LEU A N 1
ATOM 716 C CA . LEU A 1 83 ? 15.151 4.832 9.510 1.00 91.44 83 LEU A CA 1
ATOM 717 C C . LEU A 1 83 ? 13.859 5.060 10.302 1.00 91.44 83 LEU A C 1
ATOM 719 O O . LEU A 1 83 ? 13.906 5.388 11.489 1.00 91.44 83 LEU A O 1
ATOM 723 N N . PRO A 1 84 ? 12.678 4.866 9.694 1.00 95.12 84 PRO A N 1
ATOM 724 C CA . PRO A 1 84 ? 11.421 5.117 10.381 1.00 95.12 84 PRO A CA 1
ATOM 725 C C . PRO A 1 84 ? 11.170 4.070 11.476 1.00 95.12 84 PRO A C 1
ATOM 727 O O . PRO A 1 84 ? 11.230 2.855 11.255 1.00 95.12 84 PRO A O 1
ATOM 730 N N . LEU A 1 85 ? 10.832 4.540 12.678 1.00 96.50 85 LEU A N 1
ATOM 731 C CA . LEU A 1 85 ? 10.572 3.671 13.826 1.00 96.50 85 LEU A CA 1
ATOM 732 C C . LEU A 1 85 ? 9.294 2.827 13.619 1.00 96.50 85 LEU A C 1
ATOM 734 O O . LEU A 1 85 ? 8.265 3.364 13.197 1.00 96.50 85 LEU A O 1
ATOM 738 N N . PRO A 1 86 ? 9.289 1.523 13.971 1.00 96.38 86 PRO A N 1
ATOM 739 C CA . PRO A 1 86 ? 8.131 0.635 13.823 1.00 96.38 86 PRO A CA 1
ATOM 740 C C . PRO A 1 86 ? 7.124 0.800 14.979 1.00 96.38 86 PRO A C 1
ATOM 742 O O . PRO A 1 86 ? 6.795 -0.155 15.688 1.00 96.38 86 PRO A O 1
ATOM 745 N N . ASN A 1 87 ? 6.650 2.025 15.200 1.00 97.75 87 ASN A N 1
ATOM 746 C CA . ASN A 1 87 ? 5.738 2.373 16.288 1.00 97.75 87 ASN A CA 1
ATOM 747 C C . ASN A 1 87 ? 4.316 2.687 15.785 1.00 97.75 87 ASN A C 1
ATOM 749 O O . ASN A 1 87 ? 4.055 2.773 14.585 1.00 97.75 87 ASN A O 1
ATOM 753 N N . GLN A 1 88 ? 3.375 2.832 16.722 1.00 97.75 88 GLN A N 1
ATOM 754 C CA . GLN A 1 88 ? 1.963 3.085 16.411 1.00 97.75 88 GLN A CA 1
ATOM 755 C C . GLN A 1 88 ? 1.748 4.404 15.658 1.00 97.75 88 GLN A C 1
ATOM 757 O O . GLN A 1 88 ? 0.907 4.460 14.765 1.00 97.75 88 GLN A O 1
ATOM 762 N N . TYR A 1 89 ? 2.509 5.447 15.997 1.00 97.38 89 TYR A N 1
ATOM 763 C CA . TYR A 1 89 ? 2.393 6.761 15.369 1.00 97.38 89 TYR A CA 1
ATOM 764 C C . TYR A 1 89 ? 2.754 6.705 13.878 1.00 97.38 89 TYR A C 1
ATOM 766 O O . TYR A 1 89 ? 1.926 7.056 13.038 1.00 97.38 89 TYR A O 1
ATOM 774 N N . ASN A 1 90 ? 3.925 6.163 13.537 1.00 97.44 90 ASN A N 1
ATOM 775 C CA . ASN A 1 90 ? 4.348 6.019 12.146 1.00 97.44 90 ASN A CA 1
ATOM 776 C C . ASN A 1 90 ? 3.478 5.026 11.371 1.00 97.44 90 ASN A C 1
ATOM 778 O O . ASN A 1 90 ? 3.179 5.260 10.203 1.00 97.44 90 ASN A O 1
ATOM 782 N N . ALA A 1 91 ? 3.038 3.935 12.009 1.00 97.81 91 ALA A N 1
ATOM 783 C CA . ALA A 1 91 ? 2.106 2.999 11.385 1.00 97.81 91 ALA A CA 1
ATOM 784 C C . ALA A 1 91 ? 0.782 3.688 11.025 1.00 97.81 91 ALA A C 1
ATOM 786 O O . ALA A 1 91 ? 0.238 3.458 9.947 1.00 97.81 91 ALA A O 1
ATOM 787 N N . TYR A 1 92 ? 0.270 4.553 11.907 1.00 96.94 92 TYR A N 1
ATOM 788 C CA . TYR A 1 92 ? -0.934 5.332 11.638 1.00 96.94 92 TYR A CA 1
ATOM 789 C C . TYR A 1 92 ? -0.723 6.344 10.514 1.00 96.94 92 TYR A C 1
ATOM 791 O O . TYR A 1 92 ? -1.521 6.331 9.584 1.00 96.94 92 TYR A O 1
ATOM 799 N N . LEU A 1 93 ? 0.359 7.132 10.547 1.00 95.31 93 LEU A N 1
ATOM 800 C CA . LEU A 1 93 ? 0.711 8.044 9.451 1.00 9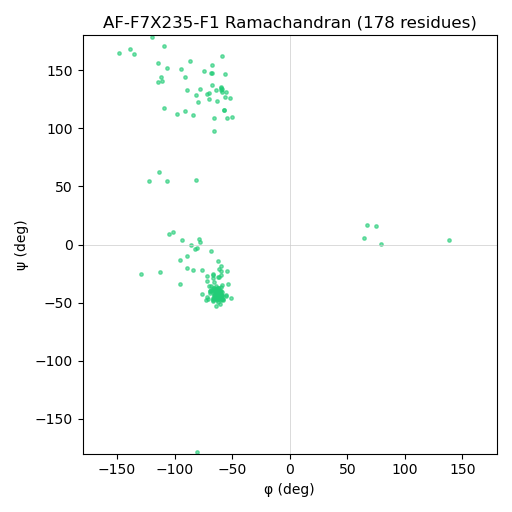5.31 93 LEU A CA 1
ATOM 801 C C . LEU A 1 93 ? 0.819 7.308 8.115 1.00 95.31 93 LEU A C 1
ATOM 803 O O . LEU A 1 93 ? 0.286 7.765 7.110 1.00 95.31 93 LEU A O 1
ATOM 807 N N . CYS A 1 94 ? 1.449 6.133 8.109 1.00 95.62 94 CYS A N 1
ATOM 808 C CA . CYS A 1 94 ? 1.530 5.291 6.926 1.00 95.62 94 CYS A CA 1
ATOM 809 C C . CYS A 1 94 ? 0.139 4.893 6.421 1.00 95.62 94 CYS A C 1
ATOM 811 O O . CYS A 1 94 ? -0.144 5.039 5.241 1.00 95.62 94 CYS A O 1
ATOM 813 N N . MET A 1 95 ? -0.772 4.472 7.297 1.00 96.06 95 MET A N 1
ATOM 814 C CA . MET A 1 95 ? -2.130 4.113 6.879 1.00 96.06 95 MET A CA 1
ATOM 815 C C . MET A 1 95 ? -3.002 5.315 6.480 1.00 96.06 95 MET A C 1
ATOM 817 O O . MET A 1 95 ? -3.939 5.135 5.703 1.00 96.06 95 MET A O 1
ATOM 821 N N . SER A 1 96 ? -2.754 6.513 7.021 1.00 93.62 96 SER A N 1
ATOM 822 C CA . SER A 1 96 ? -3.600 7.692 6.794 1.00 93.62 96 SER A CA 1
ATOM 823 C C . SER A 1 96 ? -3.112 8.606 5.673 1.00 93.62 96 SER A C 1
ATOM 825 O O . SER A 1 96 ? -3.946 9.187 4.986 1.00 93.62 96 SER A O 1
ATOM 827 N N . GLU A 1 97 ? -1.801 8.729 5.472 1.00 91.94 97 GLU A N 1
ATOM 828 C CA . GLU A 1 97 ? -1.203 9.715 4.560 1.00 91.94 97 GLU A CA 1
ATOM 829 C C . GLU A 1 97 ? -0.527 9.078 3.334 1.00 91.94 97 GLU A C 1
ATOM 831 O O . GLU A 1 97 ? -0.418 9.733 2.302 1.00 91.94 97 GLU A O 1
ATOM 836 N N . CYS A 1 98 ? -0.104 7.805 3.387 1.00 91.88 98 CYS A N 1
ATOM 837 C CA . CYS A 1 98 ? 0.480 7.137 2.215 1.00 91.88 98 CYS A CA 1
ATOM 838 C C . CYS A 1 98 ? -0.573 7.042 1.096 1.00 91.88 98 CYS A C 1
ATOM 840 O O . CYS A 1 98 ? -1.628 6.442 1.330 1.00 91.88 98 CYS A O 1
ATOM 842 N N . PRO A 1 99 ? -0.320 7.564 -0.117 1.00 89.19 99 PRO A N 1
ATOM 843 C CA . PRO A 1 99 ? -1.299 7.554 -1.211 1.00 89.19 99 PRO A CA 1
ATOM 844 C C . PRO A 1 99 ? -1.854 6.156 -1.534 1.00 89.19 99 PRO A C 1
ATOM 846 O O . PRO A 1 99 ? -3.032 5.982 -1.850 1.00 89.19 99 PRO A O 1
ATOM 849 N N . GLU A 1 100 ? -1.018 5.130 -1.391 1.00 88.56 100 GLU A N 1
ATOM 850 C CA . GLU A 1 100 ? -1.330 3.731 -1.655 1.00 88.56 100 GLU A CA 1
ATOM 851 C C . GLU A 1 100 ? -2.046 3.021 -0.505 1.00 88.56 100 GLU A C 1
ATOM 853 O O . GLU A 1 100 ? -2.475 1.881 -0.698 1.00 88.56 100 GLU A O 1
ATOM 858 N N . LEU A 1 101 ? -2.256 3.657 0.648 1.00 93.25 101 LEU A N 1
ATOM 859 C CA . LEU A 1 101 ? -2.951 3.060 1.800 1.00 93.25 101 LEU A CA 1
ATOM 860 C C . LEU A 1 101 ? -4.075 3.943 2.351 1.00 93.25 101 LEU A C 1
ATOM 862 O O . LEU A 1 101 ? -5.046 3.427 2.909 1.00 93.25 101 LEU A O 1
ATOM 866 N N . SER A 1 102 ? -3.991 5.253 2.139 1.00 92.31 102 SER A N 1
ATOM 867 C CA . SER A 1 102 ? -5.000 6.209 2.566 1.00 92.31 102 SER A CA 1
ATOM 868 C C . SER A 1 102 ? -6.358 5.876 1.945 1.00 92.31 102 SER A C 1
ATOM 870 O O . SER A 1 102 ? -6.468 5.511 0.770 1.00 92.31 102 SER A O 1
ATOM 872 N N . GLY A 1 103 ? -7.396 5.905 2.784 1.00 91.19 103 GLY A N 1
ATOM 873 C CA . GLY A 1 103 ? -8.776 5.600 2.400 1.00 91.19 103 GLY A CA 1
ATOM 874 C C . GLY A 1 103 ? -9.046 4.158 1.948 1.00 91.19 103 GLY A C 1
ATOM 875 O O . GLY A 1 103 ? -10.171 3.870 1.531 1.00 91.19 103 GLY A O 1
ATOM 876 N N . LEU A 1 104 ? -8.059 3.254 2.039 1.00 94.31 104 LEU A N 1
ATOM 877 C CA . LEU A 1 104 ? -8.167 1.845 1.639 1.00 94.31 104 LEU A CA 1
ATOM 878 C C . LEU A 1 104 ? -9.108 1.050 2.550 1.00 94.31 104 LEU A C 1
ATOM 880 O O . LEU A 1 104 ? -9.839 0.175 2.086 1.00 94.31 104 LEU A O 1
ATOM 884 N N . VAL A 1 105 ? -9.102 1.372 3.841 1.00 96.50 105 VAL A N 1
ATOM 885 C CA . VAL A 1 105 ? -9.975 0.775 4.855 1.00 96.50 105 VAL A CA 1
ATOM 886 C C . VAL A 1 105 ? -10.972 1.807 5.366 1.00 96.50 105 VAL A C 1
ATOM 888 O O . VAL A 1 105 ? -10.642 2.987 5.497 1.00 96.50 105 VAL A O 1
ATOM 891 N N . GLY A 1 106 ? -12.187 1.357 5.661 1.00 95.38 106 GLY A N 1
ATOM 892 C CA . GLY A 1 106 ? -13.245 2.166 6.262 1.00 95.38 106 GLY A CA 1
ATOM 893 C C . GLY A 1 106 ? -13.956 1.423 7.381 1.00 95.38 106 GLY A C 1
ATOM 894 O O . GLY A 1 106 ? -13.824 0.204 7.513 1.00 95.38 106 GLY A O 1
ATOM 895 N N . TYR A 1 107 ? -14.690 2.159 8.203 1.00 96.25 107 TYR A N 1
ATOM 896 C CA . TYR A 1 107 ? -15.519 1.595 9.261 1.00 96.25 107 TYR A CA 1
ATOM 897 C C . TYR A 1 107 ? -16.987 1.762 8.891 1.00 96.25 107 TYR A C 1
ATOM 899 O O . TYR A 1 107 ? -17.456 2.883 8.725 1.00 96.25 107 TYR A O 1
ATOM 907 N N . ASP A 1 108 ? -17.696 0.652 8.725 1.00 95.06 108 ASP A N 1
ATOM 908 C CA . ASP A 1 108 ? -19.127 0.663 8.440 1.00 95.06 108 ASP A CA 1
ATOM 909 C C . ASP A 1 108 ? -19.906 0.786 9.750 1.00 95.06 108 ASP A C 1
ATOM 911 O O . ASP A 1 108 ? -19.906 -0.133 10.572 1.00 95.06 108 ASP A O 1
ATOM 915 N N . LEU A 1 109 ? -20.558 1.936 9.940 1.00 92.44 109 LEU A N 1
ATOM 916 C CA . LEU A 1 109 ? -21.331 2.239 11.144 1.00 92.44 109 LEU A CA 1
ATOM 917 C C . LEU A 1 109 ? -22.566 1.340 11.288 1.00 92.44 109 LEU A C 1
ATOM 919 O O . LEU A 1 109 ? -23.003 1.096 12.409 1.00 92.44 109 LEU A O 1
ATOM 923 N N . SER A 1 110 ? -23.109 0.820 10.181 1.00 91.81 110 SER A N 1
ATOM 924 C CA . SER A 1 110 ? -24.309 -0.023 10.201 1.00 91.81 110 SER A CA 1
ATOM 925 C C . SER A 1 110 ? -24.013 -1.444 10.683 1.00 91.81 110 SER A C 1
ATOM 927 O O . SER A 1 110 ? -24.745 -1.996 11.501 1.00 91.81 110 SER A O 1
ATOM 929 N N . THR A 1 111 ? -22.906 -2.031 10.219 1.00 92.88 111 THR A N 1
ATOM 930 C CA . THR A 1 111 ? -22.501 -3.396 10.590 1.00 92.88 111 THR A CA 1
ATOM 931 C C . THR A 1 111 ? -21.500 -3.436 11.745 1.00 92.88 111 THR A C 1
ATOM 933 O O . THR A 1 111 ? -21.239 -4.507 12.297 1.00 92.88 111 THR A O 1
ATOM 936 N N . GLY A 1 112 ? -20.904 -2.295 12.103 1.00 93.44 112 GLY A N 1
ATOM 937 C CA . GLY A 1 112 ? -19.840 -2.187 13.100 1.00 93.44 112 GLY A CA 1
ATOM 938 C C . GLY A 1 112 ? -18.524 -2.847 12.673 1.00 93.44 112 GLY A C 1
ATOM 939 O O . GLY A 1 112 ? -17.673 -3.132 13.525 1.00 93.44 112 GLY A O 1
ATOM 940 N N . ARG A 1 113 ? -18.349 -3.130 11.374 1.00 95.81 113 ARG A N 1
ATOM 941 C CA . ARG A 1 113 ? -17.211 -3.879 10.820 1.00 95.81 113 ARG A CA 1
ATOM 942 C C . ARG A 1 113 ? -16.239 -2.969 10.079 1.00 95.81 113 ARG A C 1
ATOM 944 O O . ARG A 1 113 ? -16.606 -1.950 9.503 1.00 95.81 113 ARG A O 1
ATOM 951 N N . MET A 1 114 ? -14.971 -3.377 10.060 1.00 96.88 114 MET A N 1
ATOM 952 C CA . MET A 1 114 ? -13.996 -2.785 9.148 1.00 96.88 114 MET A CA 1
ATOM 953 C C . MET A 1 114 ? -14.197 -3.352 7.748 1.00 96.88 114 MET A C 1
ATOM 955 O O . MET A 1 114 ? -14.296 -4.567 7.570 1.00 96.88 114 MET A O 1
ATOM 959 N N . MET A 1 115 ? -14.209 -2.463 6.767 1.00 96.56 115 MET A N 1
ATOM 960 C CA . MET A 1 115 ? -14.401 -2.772 5.362 1.00 96.56 115 MET A CA 1
ATOM 961 C C . MET A 1 115 ? -13.132 -2.440 4.588 1.00 96.56 115 MET A C 1
ATOM 963 O O . MET A 1 115 ? -12.493 -1.412 4.821 1.00 96.56 115 MET A O 1
ATOM 967 N N . LEU A 1 116 ? -12.781 -3.301 3.642 1.00 95.25 116 LEU A N 1
ATOM 968 C CA . LEU A 1 116 ? -11.769 -3.040 2.635 1.00 95.25 116 LEU A CA 1
ATOM 969 C C . LEU A 1 116 ? -12.460 -2.432 1.409 1.00 95.25 116 LEU A C 1
ATOM 971 O O . LEU A 1 116 ? -13.294 -3.085 0.781 1.00 95.25 116 LEU A O 1
ATOM 975 N N . LYS A 1 117 ? -12.137 -1.176 1.093 1.00 92.19 117 LYS A N 1
ATOM 976 C CA . LYS A 1 117 ? -12.823 -0.357 0.078 1.00 92.19 117 LYS A CA 1
ATOM 977 C C . LYS A 1 117 ? -12.236 -0.505 -1.326 1.00 92.19 117 LYS A C 1
ATOM 979 O O . LYS A 1 117 ? -12.906 -0.180 -2.301 1.00 92.19 117 LYS A O 1
ATOM 984 N N . ALA A 1 118 ? -10.996 -0.977 -1.431 1.00 89.88 118 ALA A N 1
ATOM 985 C CA . ALA A 1 118 ? -10.295 -1.180 -2.694 1.00 89.88 118 ALA A CA 1
ATOM 986 C C . ALA A 1 118 ? -9.313 -2.364 -2.601 1.00 89.88 118 ALA A C 1
ATOM 988 O O . ALA A 1 118 ? -8.996 -2.796 -1.489 1.00 89.88 118 ALA A O 1
ATOM 989 N N . PRO A 1 119 ? -8.812 -2.885 -3.738 1.00 90.25 119 PRO A N 1
ATOM 990 C CA . PRO A 1 119 ? -7.781 -3.919 -3.737 1.00 90.25 119 PRO A CA 1
ATOM 991 C C . PRO A 1 119 ? -6.538 -3.488 -2.957 1.00 90.25 119 PRO A C 1
ATOM 993 O O . PRO A 1 119 ? -6.164 -2.312 -2.968 1.00 90.25 119 PRO A O 1
ATOM 996 N N . LEU A 1 120 ? -5.878 -4.451 -2.313 1.00 91.12 120 LEU A N 1
ATOM 997 C CA . LEU A 1 120 ? -4.610 -4.195 -1.638 1.00 91.12 120 LEU A CA 1
ATOM 998 C C . LEU A 1 120 ? -3.508 -3.883 -2.662 1.00 91.12 120 LEU A C 1
ATOM 1000 O O . LEU A 1 120 ? -3.516 -4.449 -3.760 1.00 91.12 120 LEU A O 1
ATOM 1004 N N . PRO A 1 121 ? -2.534 -3.025 -2.317 1.00 84.50 121 PRO A N 1
ATOM 1005 C CA . PRO A 1 121 ? -1.358 -2.820 -3.153 1.00 84.50 121 PRO A CA 1
ATOM 1006 C C . PRO A 1 121 ? -0.631 -4.144 -3.426 1.00 84.50 121 PRO A C 1
ATOM 1008 O O . PRO A 1 121 ? -0.378 -4.919 -2.507 1.00 84.50 121 PRO A O 1
ATOM 1011 N N . GLY A 1 122 ? -0.307 -4.408 -4.693 1.00 75.94 122 GLY A N 1
ATOM 1012 C CA . GLY A 1 122 ? 0.354 -5.649 -5.113 1.00 75.94 122 GLY A CA 1
ATOM 1013 C C . GLY A 1 122 ? -0.568 -6.867 -5.252 1.00 75.94 122 GLY A C 1
ATOM 1014 O O . GLY A 1 122 ? -0.094 -7.935 -5.632 1.00 75.94 122 GLY A O 1
ATOM 1015 N N . ASP A 1 123 ? -1.874 -6.735 -4.994 1.00 77.88 123 ASP A N 1
ATOM 1016 C CA . ASP A 1 123 ? -2.835 -7.787 -5.322 1.00 77.88 123 ASP A CA 1
ATOM 1017 C C . ASP A 1 123 ? -2.999 -7.872 -6.850 1.00 77.88 123 ASP A C 1
ATOM 1019 O O . ASP A 1 123 ? -3.355 -6.895 -7.506 1.00 77.88 123 ASP A O 1
ATOM 1023 N N . TRP A 1 124 ? -2.793 -9.051 -7.439 1.00 64.50 124 TRP A N 1
ATOM 1024 C CA . TRP A 1 124 ? -3.057 -9.299 -8.864 1.00 64.50 124 TRP A CA 1
ATOM 1025 C C . TRP A 1 124 ? -4.532 -9.054 -9.227 1.00 64.50 124 TRP A C 1
ATOM 1027 O O . TRP A 1 124 ? -4.881 -8.833 -10.385 1.00 64.50 124 TRP A O 1
ATOM 1037 N N . ARG A 1 125 ? -5.429 -9.037 -8.230 1.00 59.91 125 ARG A N 1
ATOM 1038 C CA . ARG A 1 125 ? -6.830 -8.635 -8.405 1.00 59.91 125 ARG A CA 1
ATOM 1039 C C . ARG A 1 125 ? -7.004 -7.148 -8.711 1.00 59.91 125 ARG A C 1
ATOM 1041 O O . ARG A 1 125 ? -8.120 -6.759 -9.041 1.00 59.91 125 ARG A O 1
ATOM 1048 N N . ILE A 1 126 ? -5.944 -6.333 -8.688 1.00 58.09 126 ILE A N 1
ATOM 1049 C CA . ILE A 1 126 ? -5.952 -4.992 -9.292 1.00 58.09 126 ILE A CA 1
ATOM 1050 C C . ILE A 1 126 ? -6.367 -5.064 -10.768 1.00 58.09 126 ILE A C 1
ATOM 1052 O O . ILE A 1 126 ? -6.934 -4.099 -11.267 1.00 58.09 126 ILE A O 1
ATOM 1056 N N . ASP A 1 127 ? -6.223 -6.214 -11.437 1.00 54.50 127 ASP A N 1
ATOM 1057 C CA . ASP A 1 127 ? -6.675 -6.429 -12.816 1.00 54.50 127 ASP A CA 1
ATOM 1058 C C . ASP A 1 127 ? -8.125 -6.929 -12.924 1.00 54.50 127 ASP A C 1
ATOM 1060 O O . ASP A 1 127 ? -8.710 -6.860 -14.007 1.00 54.50 127 ASP A O 1
ATOM 1064 N N . LYS A 1 128 ? -8.764 -7.314 -11.806 1.00 58.66 128 LYS A N 1
ATOM 1065 C CA . LYS A 1 128 ? -10.175 -7.725 -11.787 1.00 58.66 128 LYS A CA 1
ATOM 1066 C C . LYS A 1 128 ? -11.133 -6.523 -11.788 1.00 58.66 128 LYS A C 1
ATOM 1068 O O . LYS A 1 128 ? -11.049 -5.681 -10.888 1.00 58.66 128 LYS A O 1
ATOM 1073 N N . PRO A 1 129 ? -12.045 -6.425 -12.772 1.00 58.16 129 PRO A N 1
ATOM 1074 C CA . PRO A 1 129 ? -12.923 -5.266 -12.963 1.00 58.16 129 PRO A CA 1
ATOM 1075 C C . PRO A 1 129 ? -13.841 -4.966 -11.769 1.00 58.16 129 PRO A C 1
ATOM 1077 O O . PRO A 1 129 ? -14.192 -3.804 -11.564 1.00 58.16 129 PRO A O 1
ATOM 1080 N N . ASP A 1 130 ? -14.116 -5.968 -10.933 1.00 71.31 130 ASP A N 1
ATOM 1081 C CA . ASP A 1 130 ? -15.211 -5.940 -9.964 1.00 71.31 130 ASP A CA 1
ATOM 1082 C C . ASP A 1 130 ? -14.714 -6.149 -8.530 1.00 71.31 130 ASP A C 1
ATOM 1084 O O . ASP A 1 130 ? -15.141 -7.064 -7.826 1.00 71.31 130 ASP A O 1
ATOM 1088 N N . PHE A 1 131 ? -13.758 -5.334 -8.072 1.00 82.56 131 PHE A N 1
ATOM 1089 C CA . PHE A 1 131 ? -13.485 -5.326 -6.636 1.00 82.56 131 PHE A CA 1
ATOM 1090 C C . PHE A 1 131 ? -14.706 -4.770 -5.903 1.00 82.56 131 PHE A C 1
ATOM 1092 O O . PHE A 1 131 ? -14.994 -3.573 -5.957 1.00 82.56 131 PHE A O 1
ATOM 1099 N N . GLU A 1 132 ? -15.404 -5.652 -5.204 1.00 86.00 132 GLU A N 1
ATOM 1100 C CA . GLU A 1 132 ? -16.495 -5.285 -4.321 1.00 86.00 132 GLU A CA 1
ATOM 1101 C C . GLU A 1 132 ? -15.964 -5.010 -2.918 1.00 86.00 132 GLU A C 1
ATOM 1103 O O . GLU A 1 132 ? -15.179 -5.782 -2.355 1.00 86.00 132 GLU A O 1
ATOM 1108 N N . MET A 1 133 ? -16.414 -3.894 -2.344 1.00 90.12 133 MET A N 1
ATOM 1109 C CA . MET A 1 133 ? -16.129 -3.573 -0.953 1.00 90.12 133 MET A CA 1
ATOM 1110 C C . MET A 1 133 ? -16.615 -4.716 -0.059 1.00 90.12 133 MET A C 1
ATOM 1112 O O . MET A 1 133 ? -17.783 -5.097 -0.102 1.00 90.12 133 MET A O 1
ATOM 1116 N N . ARG A 1 134 ? -15.724 -5.233 0.786 1.00 94.00 134 ARG A N 1
ATOM 1117 C CA . ARG A 1 134 ? -15.979 -6.416 1.619 1.00 94.00 134 ARG A CA 1
ATOM 1118 C C . ARG A 1 134 ? -15.434 -6.245 3.026 1.00 94.00 134 ARG A C 1
ATOM 1120 O O . ARG A 1 134 ? -14.644 -5.340 3.279 1.00 94.00 134 ARG A O 1
ATOM 1127 N N . ALA A 1 135 ? -15.811 -7.144 3.929 1.0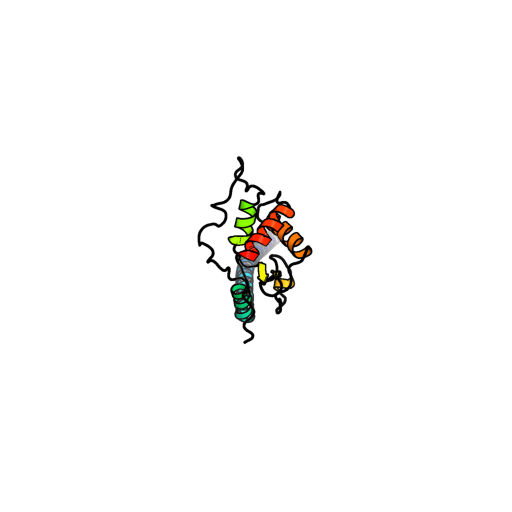0 96.50 135 ALA A N 1
ATOM 1128 C CA . ALA A 1 135 ? -15.239 -7.174 5.269 1.00 96.50 135 ALA A CA 1
ATOM 1129 C C . ALA A 1 135 ? -13.715 -7.378 5.210 1.00 96.50 135 ALA A C 1
ATOM 1131 O O . ALA A 1 135 ? -13.207 -8.220 4.459 1.00 96.50 135 ALA A O 1
ATOM 1132 N N . PHE A 1 136 ? -13.004 -6.592 6.014 1.00 96.81 136 PHE A N 1
ATOM 1133 C CA . PHE A 1 136 ? -11.565 -6.704 6.205 1.00 96.81 136 PHE A CA 1
ATOM 1134 C C . PHE A 1 136 ? -11.249 -7.968 7.014 1.00 96.81 136 PHE A C 1
ATOM 1136 O O . PHE A 1 136 ? -11.837 -8.190 8.076 1.00 96.81 136 PHE A O 1
ATOM 1143 N N . CYS A 1 137 ? -10.327 -8.799 6.530 1.00 96.50 137 CYS A N 1
ATOM 1144 C CA . CYS A 1 137 ? -10.006 -10.090 7.135 1.00 96.50 137 CYS A CA 1
ATOM 1145 C C . CYS A 1 137 ? -8.541 -10.195 7.597 1.00 96.50 137 CYS A C 1
ATOM 1147 O O . CYS A 1 137 ? -7.731 -9.276 7.469 1.00 96.50 137 CYS A O 1
ATOM 1149 N N . ARG A 1 138 ? -8.191 -11.349 8.180 1.00 96.62 138 ARG A N 1
ATOM 1150 C CA . ARG A 1 138 ? -6.843 -11.623 8.698 1.00 96.62 138 ARG A CA 1
ATOM 1151 C C . ARG A 1 138 ? -5.784 -11.635 7.590 1.00 96.62 138 ARG A C 1
ATOM 1153 O O . ARG A 1 138 ? -4.660 -11.191 7.837 1.00 96.62 138 ARG A O 1
ATOM 1160 N N . ASP A 1 139 ? -6.134 -12.128 6.409 1.00 95.62 139 ASP A N 1
ATOM 1161 C CA . ASP A 1 139 ? -5.209 -12.226 5.277 1.00 95.62 139 ASP A CA 1
ATOM 1162 C C . ASP A 1 139 ? -4.879 -10.844 4.718 1.00 95.62 139 ASP A C 1
ATOM 1164 O O . ASP A 1 139 ? -3.721 -10.574 4.407 1.00 95.62 139 ASP A O 1
ATOM 1168 N N . ASP A 1 140 ? -5.853 -9.927 4.727 1.00 96.12 140 ASP A N 1
ATOM 1169 C CA . ASP A 1 140 ? -5.633 -8.539 4.322 1.00 96.12 140 ASP A CA 1
ATOM 1170 C C . ASP A 1 140 ? -4.589 -7.854 5.199 1.00 96.12 140 ASP A C 1
ATOM 1172 O O . ASP A 1 140 ? -3.696 -7.169 4.707 1.00 96.12 140 ASP A O 1
ATOM 1176 N N . LEU A 1 141 ? -4.662 -8.083 6.513 1.00 97.31 141 LEU A N 1
ATOM 1177 C CA . LEU A 1 141 ? -3.676 -7.559 7.45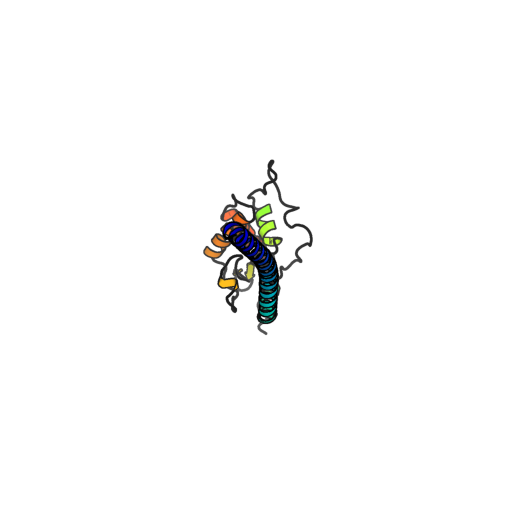3 1.00 97.31 141 LEU A CA 1
ATOM 1178 C C . LEU A 1 141 ? -2.280 -8.143 7.206 1.00 97.31 141 LEU A C 1
ATOM 1180 O O . LEU A 1 141 ? -1.292 -7.429 7.345 1.00 97.31 141 LEU A O 1
ATOM 1184 N N . THR A 1 142 ? -2.187 -9.430 6.859 1.00 96.62 142 THR A N 1
ATOM 1185 C CA . THR A 1 142 ? -0.906 -10.057 6.507 1.00 96.62 142 THR A CA 1
ATOM 1186 C C . THR A 1 142 ? -0.329 -9.426 5.237 1.00 96.62 142 THR A C 1
ATOM 1188 O O . THR A 1 142 ? 0.841 -9.056 5.225 1.00 96.62 142 THR A O 1
ATOM 1191 N N . ALA A 1 143 ? -1.142 -9.249 4.196 1.00 94.62 143 ALA A N 1
ATOM 1192 C CA . ALA A 1 143 ? -0.712 -8.635 2.942 1.00 94.62 143 ALA A CA 1
ATOM 1193 C C . ALA A 1 143 ? -0.300 -7.164 3.126 1.00 94.62 143 ALA A C 1
ATOM 1195 O O . ALA A 1 143 ? 0.756 -6.754 2.645 1.00 94.62 143 ALA A O 1
ATOM 1196 N N . LEU A 1 144 ? -1.067 -6.389 3.901 1.00 96.00 144 LEU A N 1
ATOM 1197 C CA . LEU A 1 144 ? -0.690 -5.024 4.275 1.00 96.00 144 LEU A CA 1
ATOM 1198 C C . LEU A 1 144 ? 0.627 -4.983 5.044 1.00 96.00 144 LEU A C 1
ATOM 1200 O O . LEU A 1 144 ? 1.436 -4.095 4.802 1.00 96.00 144 LEU A O 1
ATOM 1204 N N . LEU A 1 145 ? 0.864 -5.936 5.947 1.00 96.94 145 LEU A N 1
ATOM 1205 C CA . LEU A 1 145 ? 2.116 -5.998 6.695 1.00 96.94 145 LEU A CA 1
ATOM 1206 C C . LEU A 1 145 ? 3.315 -6.204 5.773 1.00 96.94 145 LEU A C 1
ATOM 1208 O O . LEU A 1 145 ? 4.303 -5.488 5.911 1.00 96.94 145 LEU A O 1
ATOM 1212 N N . VAL A 1 146 ? 3.205 -7.130 4.818 1.00 95.81 146 VAL A N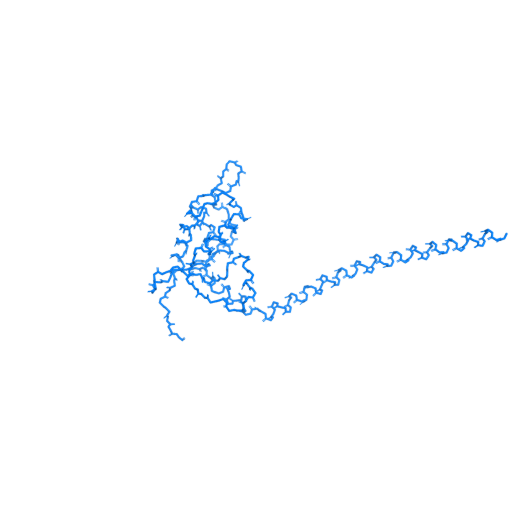 1
ATOM 1213 C CA . VAL A 1 146 ? 4.250 -7.376 3.815 1.00 95.81 146 VAL A CA 1
ATOM 1214 C C . VAL A 1 146 ? 4.511 -6.115 2.992 1.00 95.81 146 VAL A C 1
ATOM 1216 O O . VAL A 1 146 ? 5.663 -5.721 2.822 1.00 95.81 146 VAL A O 1
ATOM 1219 N N . PHE A 1 147 ? 3.453 -5.440 2.535 1.00 95.25 147 PHE A N 1
ATOM 1220 C CA . PHE A 1 147 ? 3.588 -4.195 1.783 1.00 95.25 147 PHE A CA 1
ATOM 1221 C C . PHE A 1 147 ? 4.261 -3.089 2.609 1.00 95.25 147 PHE A C 1
ATOM 1223 O O . PHE A 1 147 ? 5.235 -2.491 2.160 1.00 95.25 147 PHE A O 1
ATOM 1230 N N . VAL A 1 148 ? 3.801 -2.854 3.842 1.00 95.19 148 VAL A N 1
ATOM 1231 C CA . VAL A 1 148 ? 4.354 -1.839 4.757 1.00 95.19 148 VAL A CA 1
ATOM 1232 C C . VAL A 1 148 ? 5.831 -2.110 5.069 1.00 95.19 148 VAL A C 1
ATOM 1234 O O . VAL A 1 148 ? 6.646 -1.186 5.097 1.00 95.19 148 VAL A O 1
ATOM 1237 N N . GLN A 1 149 ? 6.203 -3.377 5.251 1.00 95.19 149 GLN A N 1
ATOM 1238 C CA . GLN A 1 149 ? 7.599 -3.772 5.432 1.00 95.19 149 GLN A CA 1
ATOM 1239 C C . GLN A 1 149 ? 8.440 -3.477 4.185 1.00 95.19 149 GLN A C 1
ATOM 1241 O O . GLN A 1 149 ? 9.535 -2.931 4.317 1.00 95.19 149 GLN A O 1
ATOM 1246 N N . ALA A 1 150 ? 7.912 -3.757 2.990 1.00 93.38 150 ALA A N 1
ATOM 1247 C CA . ALA A 1 150 ? 8.597 -3.511 1.723 1.00 93.38 150 ALA A CA 1
ATOM 1248 C C . ALA A 1 150 ? 8.821 -2.017 1.423 1.00 93.38 150 ALA A C 1
ATOM 1250 O O . ALA A 1 150 ? 9.832 -1.666 0.822 1.00 93.38 150 ALA A O 1
ATOM 1251 N N . ILE A 1 151 ? 7.923 -1.126 1.860 1.00 91.12 151 ILE A N 1
ATOM 1252 C CA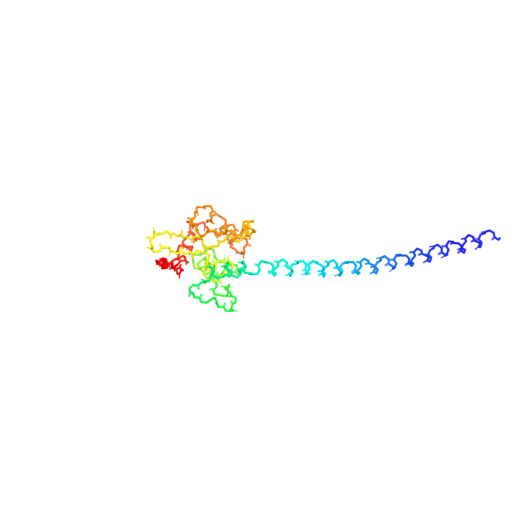 . ILE A 1 151 ? 8.040 0.322 1.594 1.00 91.12 151 ILE A CA 1
ATOM 1253 C C . ILE A 1 151 ? 8.905 1.088 2.607 1.00 91.12 151 ILE A C 1
ATOM 1255 O O . ILE A 1 151 ? 9.067 2.301 2.451 1.00 91.12 151 ILE A O 1
ATOM 1259 N N . GLY A 1 152 ? 9.463 0.417 3.624 1.00 91.62 152 GLY A N 1
ATOM 1260 C CA . GLY A 1 152 ? 10.437 1.029 4.540 1.00 91.62 152 GLY A CA 1
ATOM 1261 C C . GLY A 1 152 ? 10.291 0.694 6.024 1.00 91.62 152 GLY A C 1
ATOM 12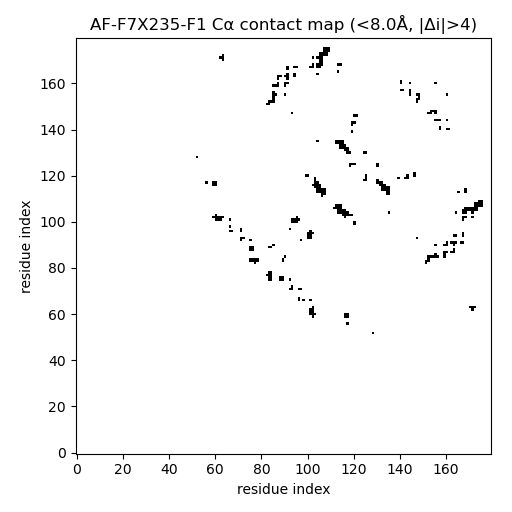62 O O . GLY A 1 152 ? 11.059 1.222 6.821 1.00 91.62 152 GLY A O 1
ATOM 1263 N N . PHE A 1 153 ? 9.361 -0.180 6.426 1.00 95.06 153 PHE A N 1
ATOM 1264 C CA . PHE A 1 153 ? 9.164 -0.548 7.836 1.00 95.06 153 PHE A CA 1
ATOM 1265 C C . PHE A 1 153 ? 9.505 -2.016 8.134 1.00 95.06 153 PHE A C 1
ATOM 1267 O O . PHE A 1 153 ? 8.631 -2.771 8.571 1.00 95.06 153 PHE A O 1
ATOM 1274 N N . PRO A 1 154 ? 10.761 -2.463 7.958 1.00 92.38 154 PRO A N 1
ATOM 1275 C CA . PRO A 1 154 ? 11.119 -3.887 7.987 1.00 92.38 154 PRO A CA 1
ATOM 1276 C C . PRO A 1 154 ? 10.783 -4.586 9.312 1.00 92.38 154 PRO A C 1
ATOM 1278 O O . PRO A 1 154 ? 10.548 -5.789 9.347 1.00 92.38 154 PRO A O 1
ATOM 1281 N N . ARG A 1 155 ? 10.734 -3.833 10.417 1.00 95.38 155 ARG A N 1
ATOM 1282 C CA . ARG A 1 155 ? 10.451 -4.346 11.767 1.00 95.38 155 ARG A CA 1
ATOM 1283 C C . ARG A 1 155 ? 9.016 -4.088 12.235 1.00 95.38 155 ARG A C 1
ATOM 1285 O O . ARG A 1 155 ? 8.727 -4.269 13.419 1.00 95.38 155 ARG A O 1
ATOM 1292 N N . MET A 1 156 ? 8.119 -3.649 11.347 1.00 97.75 156 MET A N 1
ATOM 1293 C CA . MET A 1 156 ? 6.717 -3.435 11.706 1.00 97.75 156 MET A CA 1
ATOM 1294 C C . MET A 1 156 ? 6.106 -4.735 12.220 1.00 97.75 156 MET A C 1
ATOM 1296 O O . MET A 1 156 ? 6.236 -5.787 11.592 1.00 97.75 156 MET A O 1
ATOM 1300 N N . ARG A 1 157 ? 5.428 -4.656 13.367 1.00 97.94 157 ARG A N 1
ATOM 1301 C CA . ARG A 1 157 ? 4.708 -5.786 13.955 1.00 97.94 157 ARG A CA 1
ATOM 1302 C C . ARG A 1 157 ? 3.247 -5.764 13.530 1.00 97.94 157 ARG A C 1
ATOM 1304 O O . ARG A 1 157 ? 2.650 -4.704 13.343 1.00 97.94 157 ARG A O 1
ATOM 1311 N N . ARG A 1 158 ? 2.658 -6.957 13.461 1.00 97.94 158 ARG A N 1
ATOM 1312 C CA . ARG A 1 158 ? 1.251 -7.160 13.102 1.00 97.94 158 ARG A CA 1
ATOM 1313 C C . ARG A 1 158 ? 0.293 -6.365 13.993 1.00 97.94 158 ARG A C 1
ATOM 1315 O O . ARG A 1 158 ? -0.614 -5.731 13.466 1.00 97.94 158 ARG A O 1
ATOM 1322 N N . ASP A 1 159 ? 0.506 -6.365 15.307 1.00 98.31 159 ASP A N 1
ATOM 1323 C CA . ASP A 1 159 ? -0.398 -5.703 16.259 1.00 98.31 159 ASP A CA 1
ATOM 1324 C C . ASP A 1 159 ? -0.339 -4.176 16.143 1.00 98.31 159 ASP A C 1
ATOM 1326 O O . ASP A 1 159 ? -1.374 -3.508 16.158 1.00 98.31 159 ASP A O 1
ATOM 1330 N N . THR A 1 160 ? 0.865 -3.629 15.946 1.00 98.31 160 THR A N 1
ATOM 1331 C CA . THR A 1 160 ? 1.087 -2.200 15.684 1.00 98.31 160 THR A CA 1
ATOM 1332 C C . THR A 1 160 ? 0.350 -1.759 14.424 1.00 98.31 160 THR A C 1
ATOM 1334 O O . THR A 1 160 ? -0.376 -0.763 14.442 1.00 98.31 160 THR A O 1
ATOM 1337 N N . LEU A 1 161 ? 0.481 -2.531 13.341 1.00 98.12 161 LEU A N 1
ATOM 1338 C CA . LEU A 1 161 ? -0.214 -2.245 12.092 1.00 98.12 161 LEU A CA 1
ATOM 1339 C C . LEU A 1 161 ? -1.730 -2.411 12.235 1.00 98.12 161 LEU A C 1
ATOM 1341 O O . LEU A 1 161 ? -2.485 -1.579 11.746 1.00 98.12 161 LEU A O 1
ATOM 1345 N N . PHE A 1 162 ? -2.198 -3.443 12.936 1.00 98.31 162 PHE A N 1
ATOM 1346 C CA . PHE A 1 162 ? -3.628 -3.652 13.153 1.00 98.31 162 PHE A CA 1
ATOM 1347 C C . PHE A 1 162 ? -4.268 -2.498 13.928 1.00 98.31 162 PHE A C 1
ATOM 1349 O O . PHE A 1 162 ? -5.361 -2.050 13.580 1.00 98.31 162 PHE A O 1
ATOM 1356 N N . TRP A 1 163 ? -3.576 -1.976 14.944 1.00 98.12 163 TRP A N 1
ATOM 1357 C CA . TRP A 1 163 ? -4.003 -0.773 15.653 1.00 98.12 163 TRP A CA 1
ATOM 1358 C C . TRP A 1 163 ? -4.142 0.423 14.701 1.00 98.12 163 TRP A C 1
ATOM 1360 O O . TRP A 1 163 ? -5.174 1.099 14.709 1.00 98.12 163 TRP A O 1
ATOM 1370 N N . ALA A 1 164 ? -3.147 0.640 13.836 1.00 98.06 164 ALA A N 1
ATOM 1371 C CA . ALA A 1 164 ? -3.161 1.714 12.848 1.00 98.06 164 ALA A CA 1
ATOM 1372 C C . ALA A 1 164 ? -4.307 1.560 11.836 1.00 98.06 164 ALA A C 1
ATOM 1374 O O . ALA A 1 164 ? -5.028 2.523 11.586 1.00 98.06 164 ALA A O 1
ATOM 1375 N N . VAL A 1 165 ? -4.533 0.344 11.327 1.00 97.62 165 VAL A N 1
ATOM 1376 C CA . VAL A 1 165 ? -5.645 0.006 10.423 1.00 97.62 165 VAL A CA 1
ATOM 1377 C C . VAL A 1 165 ? -6.988 0.322 11.075 1.00 97.62 165 VAL A C 1
ATOM 1379 O O . VAL A 1 165 ? -7.816 0.995 10.466 1.00 97.62 165 VAL A O 1
ATOM 1382 N N . ARG A 1 166 ? -7.202 -0.094 12.331 1.00 97.75 166 ARG A N 1
ATOM 1383 C CA . ARG A 1 166 ? -8.440 0.211 13.071 1.00 97.75 166 ARG A CA 1
ATOM 1384 C C . ARG A 1 166 ? -8.661 1.708 13.221 1.00 97.75 166 ARG A C 1
ATOM 1386 O O . ARG A 1 166 ? -9.785 2.183 13.062 1.00 97.75 166 ARG A O 1
ATOM 1393 N N . ARG A 1 167 ? -7.599 2.448 13.544 1.00 96.75 167 ARG A N 1
ATOM 1394 C CA . ARG A 1 167 ? -7.668 3.899 13.707 1.00 96.75 167 ARG A CA 1
ATOM 1395 C C . ARG A 1 167 ? -7.976 4.586 12.378 1.00 96.75 167 ARG A C 1
ATOM 1397 O O . ARG A 1 167 ? -8.902 5.384 12.330 1.00 96.75 167 ARG A O 1
ATOM 1404 N N . ALA A 1 168 ? -7.278 4.226 11.303 1.00 95.38 168 ALA A N 1
ATOM 1405 C CA . ALA A 1 168 ? -7.516 4.758 9.962 1.00 95.38 168 ALA A CA 1
ATOM 1406 C C . ALA A 1 168 ? -8.925 4.427 9.439 1.00 95.38 168 ALA A C 1
ATOM 1408 O O . ALA A 1 168 ? -9.589 5.296 8.883 1.00 95.38 168 ALA A O 1
ATOM 1409 N N . ALA A 1 169 ? -9.424 3.210 9.679 1.00 95.88 169 ALA A N 1
ATOM 1410 C CA . ALA A 1 169 ? -10.782 2.816 9.307 1.00 95.88 169 ALA A CA 1
ATOM 1411 C C . ALA A 1 169 ? -11.836 3.703 9.984 1.00 95.88 169 ALA A C 1
ATOM 1413 O O . ALA A 1 169 ? -12.759 4.159 9.318 1.00 95.88 169 ALA A O 1
ATOM 1414 N N . ARG A 1 170 ? -11.667 4.006 11.279 1.00 93.94 170 ARG A N 1
ATOM 1415 C CA . ARG A 1 170 ? -12.544 4.935 12.011 1.00 93.94 170 ARG A CA 1
ATOM 1416 C C . ARG A 1 170 ? -12.454 6.379 11.531 1.00 93.94 170 ARG A C 1
ATOM 1418 O O . ARG A 1 170 ? -13.398 7.120 11.715 1.00 93.94 170 ARG A O 1
ATOM 1425 N N . PHE A 1 171 ? -11.343 6.800 10.934 1.00 91.38 171 PHE A N 1
ATOM 1426 C CA . PHE A 1 171 ? -11.281 8.115 10.287 1.00 91.38 171 PHE A CA 1
ATOM 1427 C C . PHE A 1 171 ? -11.998 8.138 8.930 1.00 91.38 171 PHE A C 1
ATOM 1429 O O . PHE A 1 171 ? -12.400 9.204 8.476 1.00 91.38 171 PHE A O 1
ATOM 1436 N N . ASN A 1 172 ? -12.171 6.977 8.297 1.00 90.12 172 ASN A N 1
ATOM 1437 C CA . ASN A 1 172 ? -12.861 6.798 7.022 1.00 90.12 172 ASN A CA 1
ATOM 1438 C C . ASN A 1 172 ? -14.231 6.138 7.240 1.00 90.12 172 ASN A C 1
ATOM 1440 O O . ASN A 1 172 ? -14.511 5.074 6.678 1.00 90.12 172 ASN A O 1
ATOM 1444 N N . GLU A 1 173 ? -15.058 6.737 8.099 1.00 89.56 173 GLU A N 1
ATOM 1445 C CA . GLU A 1 173 ? -16.395 6.220 8.394 1.00 89.56 173 GLU A CA 1
ATOM 1446 C C . GLU A 1 173 ? -17.244 6.155 7.123 1.00 89.56 173 GLU A C 1
ATOM 1448 O O . GLU A 1 173 ? -17.272 7.075 6.302 1.00 89.56 173 GLU A O 1
ATOM 1453 N N . LEU A 1 174 ? -17.935 5.034 6.963 1.00 84.88 174 LEU A N 1
ATOM 1454 C CA . LEU A 1 174 ? -18.943 4.840 5.943 1.00 84.88 174 LEU A CA 1
ATOM 1455 C C . LEU A 1 174 ? -20.285 5.096 6.623 1.00 84.88 174 LEU A C 1
ATOM 1457 O O . LEU A 1 174 ? -20.682 4.352 7.525 1.00 84.88 174 LEU A O 1
ATOM 1461 N N . GLY A 1 175 ? -20.950 6.179 6.219 1.00 74.12 175 GLY A N 1
ATOM 1462 C CA . GLY A 1 175 ? -22.311 6.463 6.661 1.00 74.12 175 GLY A CA 1
ATOM 1463 C C . GLY A 1 175 ? -23.270 5.327 6.283 1.00 74.12 175 GLY A C 1
ATOM 1464 O O . GLY A 1 175 ? -22.941 4.516 5.406 1.00 74.12 175 GLY A O 1
ATOM 1465 N N . PRO A 1 176 ? -24.455 5.252 6.918 1.00 65.25 176 PRO A N 1
ATOM 1466 C CA . PRO A 1 176 ? -25.496 4.329 6.482 1.00 65.25 176 PRO A CA 1
ATOM 1467 C C . PRO A 1 176 ? -25.722 4.553 4.987 1.00 65.25 176 PRO A C 1
ATOM 1469 O O . PRO A 1 176 ? -25.890 5.693 4.552 1.00 65.25 176 PRO A O 1
ATOM 1472 N N . ARG A 1 177 ? -25.635 3.480 4.190 1.00 57.97 177 ARG A N 1
ATOM 1473 C CA . ARG A 1 177 ? -25.890 3.557 2.750 1.00 57.97 177 ARG A CA 1
ATOM 1474 C C . ARG A 1 177 ? -27.275 4.177 2.580 1.00 57.97 177 ARG A C 1
ATOM 1476 O O . ARG A 1 177 ? -28.267 3.538 2.908 1.00 57.97 177 ARG A O 1
ATOM 1483 N N . HIS A 1 178 ? -27.341 5.416 2.101 1.00 40.34 178 HIS A N 1
ATOM 1484 C CA . HIS A 1 178 ? -28.558 5.902 1.479 1.00 40.34 178 HIS A CA 1
ATOM 1485 C C . HIS A 1 178 ? -28.706 5.051 0.223 1.00 40.34 178 HIS A C 1
ATOM 1487 O O . HIS A 1 178 ? -27.973 5.246 -0.745 1.00 40.34 178 HIS A O 1
ATOM 1493 N N . GLU A 1 179 ? -29.530 4.010 0.321 1.00 36.81 179 GLU A N 1
ATOM 1494 C CA . GLU A 1 179 ? -30.016 3.259 -0.827 1.00 36.81 179 GLU A CA 1
ATOM 1495 C C . GLU A 1 179 ? -30.563 4.286 -1.822 1.00 36.81 179 GLU A C 1
ATOM 1497 O O . GLU A 1 179 ? -31.526 4.996 -1.531 1.00 36.81 179 GLU A O 1
ATOM 1502 N N . GLY A 1 180 ? -29.851 4.444 -2.934 1.00 39.50 180 GLY A N 1
ATOM 1503 C CA . GLY A 1 180 ? -30.241 5.241 -4.086 1.00 39.50 180 GLY A CA 1
ATOM 1504 C C . GLY A 1 180 ? -30.275 4.338 -5.299 1.00 39.50 180 GLY A C 1
ATOM 1505 O O . GLY A 1 180 ? -29.404 3.438 -5.367 1.00 39.50 180 GLY A O 1
#

Radius of gyration: 27.73 Å; Cα contacts (8 Å, |Δi|>4): 191; chains: 1; bounding box: 79×31×76 Å